Protein AF-A0A2R6BEE3-F1 (afdb_monomer)

pLDDT: mean 85.84, std 16.78, range [39.12, 98.44]

Foldseek 3Di:
DPPCVLVPDDVQWDWDWDDCVQFVFQWTKTKTFGADPVRHTDDIDIDIHGDDDKAWPVVPDDPVDTDIDDDDPVRLVVGAAFEKDKDWDWDDDPQKIKIKMKIWGQDQGKFFQKFKFKAQPPPRHGFDDKAKPDGRDIAHHGGMDIIMIMDGPVSADPSGIDIWIDHSRHPDTPD

Sequence (175 aa):
KDLDFLRKASPLNQAHRIDKEKYGVEILFLNLVLRDATGTEVSRNFYWLPRGKDILDYPKTEFYHTPMEFVDLKSMQQIEKVELSFDYTLKTKGSWTELSIHISNPTDKAAILARIRMLDSSTLEELSPVYYSENFVSLAPGEKIGVTAKIETRLIPLGGVKVALDGFNVAGRQL

InterPro domains:
  IPR013783 Immunoglobulin-like fold [G3DSA:2.60.40.10] (6-78)
  IPR013783 Immunoglobulin-like fold [G3DSA:2.60.40.10] (80-175)
  IPR036156 Beta-Galactosidase/glucuronidase domain superfamily [SSF49303] (26-57)
  IPR036156 Beta-Galactosidase/glucuronidase domain superfamily [SSF49303] (42-172)
  IPR041351 Exo-beta-D-glucosaminidase, Ig-fold domain [PF18368] (64-170)
  IPR043534 Exo-beta-D-glucosaminidase/Endo-beta-mannosidase [PTHR43536] (26-172)

Solvent-accessible surface area (backbone atoms only — not comparable to full-atom values): 10278 Å² total; per-residue (Å²): 133,92,63,64,67,72,73,71,51,58,99,54,51,54,70,51,80,44,54,48,91,81,60,82,29,70,46,36,42,41,40,41,42,39,43,52,98,85,68,49,78,76,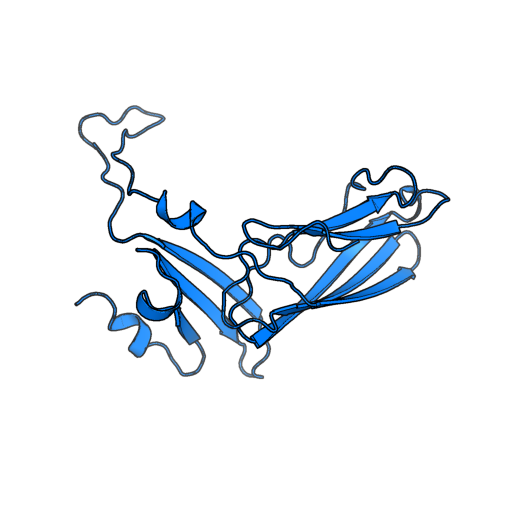46,74,52,76,46,81,43,50,82,70,64,68,46,73,41,68,95,64,52,51,102,88,48,61,51,63,51,77,53,79,60,71,50,65,78,70,50,69,68,35,66,71,47,72,54,72,49,79,47,79,57,90,68,31,33,33,39,45,36,41,43,32,24,81,42,92,55,64,37,41,42,37,31,74,42,52,17,34,54,81,78,65,45,76,57,75,77,63,50,58,80,59,70,48,48,61,33,52,52,68,32,73,50,79,39,42,34,37,30,51,44,90,73,56,50,95,78,33,78,36,67,33,41,36,36,80,29,36,55,58,70,52,115

Structure (mmCIF, N/CA/C/O backbone):
data_AF-A0A2R6BEE3-F1
#
_entry.id   AF-A0A2R6BEE3-F1
#
loop_
_atom_site.group_PDB
_atom_site.id
_atom_site.type_symbol
_atom_site.label_atom_id
_atom_site.label_alt_id
_atom_site.label_comp_id
_atom_site.label_asym_id
_atom_site.label_entity_id
_atom_site.label_seq_id
_atom_site.pdbx_PDB_ins_code
_atom_site.Cartn_x
_atom_site.Cartn_y
_atom_site.Cartn_z
_atom_site.occupancy
_atom_site.B_iso_or_equiv
_atom_site.auth_seq_id
_atom_site.auth_comp_id
_atom_site.auth_asym_id
_atom_site.auth_atom_id
_atom_site.pdbx_PDB_model_num
ATOM 1 N N . LYS A 1 1 ? 12.546 -17.549 -22.634 1.00 40.78 1 LYS A N 1
ATOM 2 C CA . LYS A 1 1 ? 13.485 -18.567 -22.106 1.00 40.78 1 LYS A CA 1
ATOM 3 C C . LYS A 1 1 ? 13.902 -18.295 -20.650 1.00 40.78 1 LYS A C 1
ATOM 5 O O . LYS A 1 1 ? 14.226 -19.259 -19.983 1.00 40.78 1 LYS A O 1
ATOM 10 N N . ASP A 1 2 ? 13.758 -17.074 -20.110 1.00 44.50 2 ASP A N 1
ATOM 11 C CA . ASP A 1 2 ? 14.263 -16.718 -18.760 1.00 44.50 2 ASP A CA 1
ATOM 12 C C . ASP A 1 2 ? 13.235 -16.721 -17.605 1.00 44.50 2 ASP A C 1
ATOM 14 O O . ASP A 1 2 ? 13.419 -16.013 -16.623 1.00 44.50 2 ASP A O 1
ATOM 18 N N . LEU A 1 3 ? 12.146 -17.496 -17.674 1.00 45.59 3 LEU A N 1
ATOM 19 C CA . LEU A 1 3 ? 11.161 -17.574 -16.570 1.00 45.59 3 LEU A CA 1
ATOM 20 C C . LEU A 1 3 ? 11.022 -18.977 -15.955 1.00 45.59 3 LEU A C 1
ATOM 22 O O . LEU A 1 3 ? 10.240 -19.163 -15.026 1.00 45.59 3 LEU A O 1
ATOM 26 N N . ASP A 1 4 ? 11.806 -19.962 -16.410 1.00 43.34 4 ASP A N 1
ATOM 27 C CA . ASP A 1 4 ? 11.750 -21.337 -15.883 1.00 43.34 4 ASP A CA 1
ATOM 28 C C . ASP A 1 4 ? 12.220 -21.454 -14.422 1.00 43.34 4 ASP A C 1
ATOM 30 O O . ASP A 1 4 ? 11.902 -22.434 -13.749 1.00 43.34 4 ASP A O 1
ATOM 34 N N . PHE A 1 5 ? 12.923 -20.450 -13.886 1.00 46.34 5 PHE A N 1
ATOM 35 C CA . PHE A 1 5 ? 13.308 -20.430 -12.471 1.00 46.34 5 PHE A CA 1
ATOM 36 C C . PHE A 1 5 ? 12.101 -20.248 -11.536 1.00 46.34 5 PHE A C 1
ATOM 38 O O . PHE A 1 5 ? 12.102 -20.806 -10.440 1.00 46.34 5 PHE A O 1
ATOM 45 N N . LEU A 1 6 ? 11.039 -19.561 -11.982 1.00 44.22 6 LEU A N 1
ATOM 46 C CA . LEU A 1 6 ? 9.805 -19.403 -11.202 1.00 44.22 6 LEU A CA 1
ATOM 47 C C . LEU A 1 6 ? 9.067 -20.739 -11.016 1.00 44.22 6 LEU A C 1
ATOM 49 O O . LEU A 1 6 ? 8.329 -20.899 -10.052 1.00 44.22 6 LEU A O 1
ATOM 53 N N . ARG A 1 7 ? 9.301 -21.725 -11.897 1.00 42.16 7 ARG A N 1
ATOM 54 C CA . ARG A 1 7 ? 8.725 -23.078 -11.793 1.00 42.16 7 ARG A CA 1
ATOM 55 C C . ARG A 1 7 ? 9.473 -24.004 -10.832 1.00 42.16 7 ARG A C 1
ATOM 57 O O . ARG A 1 7 ? 8.910 -25.016 -10.432 1.00 42.16 7 ARG A O 1
ATOM 64 N N . LYS A 1 8 ? 10.735 -23.706 -10.500 1.00 40.59 8 LYS A N 1
ATOM 65 C CA . LYS A 1 8 ? 11.593 -24.566 -9.658 1.00 40.59 8 LYS A CA 1
ATOM 66 C C . LYS A 1 8 ? 11.623 -24.156 -8.187 1.00 40.59 8 LYS A C 1
ATOM 68 O O . LYS A 1 8 ? 12.330 -24.780 -7.398 1.00 40.59 8 LYS A O 1
ATOM 73 N N . ALA A 1 9 ? 10.879 -23.124 -7.813 1.00 39.12 9 ALA A N 1
ATOM 74 C CA . ALA A 1 9 ? 10.726 -22.769 -6.420 1.00 39.12 9 ALA A CA 1
ATOM 75 C C . ALA A 1 9 ? 9.799 -23.782 -5.724 1.00 39.12 9 ALA A C 1
ATOM 77 O O . ALA A 1 9 ? 8.755 -24.146 -6.256 1.00 39.12 9 ALA A O 1
ATOM 78 N N . SER A 1 10 ? 10.236 -24.261 -4.557 1.00 40.94 10 SER A N 1
ATOM 79 C CA . SER A 1 10 ? 9.505 -25.112 -3.604 1.00 40.94 10 SER A CA 1
ATOM 80 C C . SER A 1 10 ? 8.008 -24.738 -3.491 1.00 40.94 10 SER A C 1
ATOM 82 O O . SER A 1 10 ? 7.686 -23.569 -3.711 1.00 40.94 10 SER A O 1
ATOM 84 N N . PRO A 1 11 ? 7.089 -25.637 -3.064 1.00 42.88 11 PRO A N 1
ATOM 85 C CA . PRO A 1 11 ? 5.668 -25.314 -2.806 1.00 42.88 11 PRO A CA 1
ATOM 86 C C . PRO A 1 11 ? 5.406 -24.091 -1.892 1.00 42.88 11 PRO A C 1
ATOM 88 O O . PRO A 1 11 ? 4.264 -23.665 -1.749 1.00 42.88 11 PRO A O 1
ATOM 91 N N . LEU A 1 12 ? 6.457 -23.520 -1.298 1.00 43.06 12 LEU A N 1
ATOM 92 C CA . LEU A 1 12 ? 6.485 -22.309 -0.480 1.00 43.06 12 LEU A CA 1
ATOM 93 C C . LEU A 1 12 ? 6.464 -20.972 -1.250 1.00 43.06 12 LEU A C 1
ATOM 95 O O . LEU A 1 12 ? 6.257 -19.945 -0.610 1.00 43.06 12 LEU A O 1
ATOM 99 N N . ASN A 1 13 ? 6.627 -20.957 -2.580 1.00 45.88 13 ASN A N 1
ATOM 100 C CA . ASN A 1 13 ? 6.640 -19.718 -3.369 1.00 45.88 13 ASN A CA 1
ATOM 101 C C . ASN A 1 13 ? 5.517 -19.729 -4.415 1.00 45.88 13 ASN A C 1
ATOM 103 O O . ASN A 1 13 ? 5.623 -20.388 -5.449 1.00 45.88 13 ASN A O 1
ATOM 107 N N . GLN A 1 14 ? 4.448 -18.970 -4.172 1.00 52.06 14 GLN A N 1
ATOM 108 C CA . GLN A 1 14 ? 3.429 -18.717 -5.192 1.00 52.06 14 GLN A CA 1
ATOM 109 C C . GLN A 1 14 ? 3.811 -17.451 -5.960 1.00 52.06 14 GLN A C 1
ATOM 111 O O . GLN A 1 14 ? 3.770 -16.351 -5.417 1.00 52.06 14 GLN A O 1
ATOM 116 N N . ALA A 1 15 ? 4.216 -17.624 -7.218 1.00 49.62 15 ALA A N 1
ATOM 117 C CA . ALA A 1 15 ? 4.353 -16.537 -8.177 1.00 49.62 15 ALA A CA 1
ATOM 118 C C . ALA A 1 15 ? 3.064 -16.472 -9.001 1.00 49.62 15 ALA A C 1
ATOM 120 O O . ALA A 1 15 ? 2.836 -17.312 -9.876 1.00 49.62 15 ALA A O 1
ATOM 121 N N . HIS A 1 16 ? 2.208 -15.490 -8.729 1.00 53.12 16 HIS A N 1
ATOM 122 C CA . HIS A 1 16 ? 1.047 -15.258 -9.584 1.00 53.12 16 HIS A CA 1
ATOM 123 C C . HIS A 1 16 ? 1.499 -14.467 -10.808 1.00 53.12 16 HIS A C 1
ATOM 125 O O . HIS A 1 16 ? 1.878 -13.301 -10.700 1.00 53.12 16 HIS A O 1
ATOM 131 N N . ARG A 1 17 ? 1.490 -15.126 -11.972 1.00 54.72 17 ARG A N 1
ATOM 132 C CA . ARG A 1 17 ? 1.715 -14.472 -13.259 1.00 54.72 17 ARG A CA 1
ATOM 133 C C . ARG A 1 17 ? 0.432 -13.770 -13.673 1.00 54.72 17 ARG A C 1
ATOM 135 O O . ARG A 1 17 ? -0.619 -14.394 -13.795 1.00 54.72 17 ARG A O 1
ATOM 142 N N . ILE A 1 18 ? 0.541 -12.471 -13.887 1.00 57.91 18 ILE A N 1
ATOM 143 C CA . ILE A 1 18 ? -0.577 -11.623 -14.253 1.00 57.91 18 ILE A CA 1
ATOM 144 C C . ILE A 1 18 ? -0.412 -11.221 -15.728 1.00 57.91 18 ILE A C 1
ATOM 146 O O . ILE A 1 18 ? 0.417 -10.380 -16.058 1.00 57.91 18 ILE A O 1
ATOM 150 N N . ASP A 1 19 ? -1.133 -11.907 -16.623 1.00 53.31 19 ASP A N 1
ATOM 151 C CA . ASP A 1 19 ? -0.872 -11.923 -18.072 1.00 53.31 19 ASP A CA 1
ATOM 152 C C . ASP A 1 19 ? -1.409 -10.725 -18.870 1.00 53.31 19 ASP A C 1
ATOM 154 O O . ASP A 1 19 ? -2.497 -10.217 -18.608 1.00 53.31 19 ASP A O 1
ATOM 158 N N . LYS A 1 20 ? -0.678 -10.354 -19.936 1.00 52.19 20 LYS A N 1
ATOM 159 C CA . LYS A 1 20 ? -0.998 -9.269 -20.890 1.00 52.19 20 LYS A CA 1
ATOM 160 C C . LYS A 1 20 ? -2.449 -9.302 -21.394 1.00 52.19 20 LYS A C 1
ATOM 162 O O . LYS A 1 20 ? -3.072 -8.253 -21.526 1.00 52.19 20 LYS A O 1
ATOM 167 N N . GLU A 1 21 ? -2.993 -10.494 -21.641 1.00 57.03 21 GLU A N 1
ATOM 168 C CA . GLU A 1 21 ? -4.368 -10.684 -22.128 1.00 57.03 21 GLU A CA 1
ATOM 169 C C . GLU A 1 21 ? -5.434 -10.208 -21.126 1.00 57.03 21 GLU A C 1
ATOM 171 O O . GLU A 1 21 ? -6.516 -9.803 -21.534 1.00 57.03 21 GLU A O 1
ATOM 176 N N . LYS A 1 22 ? -5.124 -10.198 -19.822 1.00 59.66 22 LYS A N 1
ATOM 177 C CA . LYS A 1 22 ? -6.064 -9.843 -18.749 1.00 59.66 22 LYS A CA 1
ATOM 178 C C . LYS A 1 22 ? -6.008 -8.357 -18.344 1.00 59.66 22 LYS A C 1
ATOM 180 O O . LYS A 1 22 ? -6.987 -7.831 -17.808 1.00 59.66 22 LYS A O 1
ATOM 185 N N . TYR A 1 23 ? -4.893 -7.670 -18.617 1.00 58.38 23 TYR A N 1
ATOM 186 C CA . TYR A 1 23 ? -4.628 -6.305 -18.119 1.00 58.38 23 TYR A CA 1
ATOM 187 C C . TYR A 1 23 ? -4.494 -5.242 -19.210 1.00 58.38 23 TYR A C 1
ATOM 189 O O . TYR A 1 23 ? -4.405 -4.066 -18.879 1.00 58.38 23 TYR A O 1
ATOM 197 N N . GLY A 1 24 ? -4.474 -5.619 -20.493 1.00 56.66 24 GLY A N 1
ATOM 198 C CA . GLY A 1 24 ? -4.484 -4.662 -21.610 1.00 56.66 24 GLY A CA 1
ATOM 199 C C . GLY A 1 24 ? -3.214 -3.812 -21.764 1.00 56.66 24 GLY A C 1
ATOM 200 O O . GLY A 1 24 ? -3.164 -2.961 -22.646 1.00 56.66 24 GLY A O 1
ATOM 201 N N . VAL A 1 25 ? -2.178 -4.054 -20.951 1.00 59.91 25 VAL A N 1
ATOM 202 C CA . VAL A 1 25 ? -0.926 -3.277 -20.891 1.00 59.91 25 VAL A CA 1
ATOM 203 C C . VAL A 1 25 ? 0.298 -4.170 -21.129 1.00 59.91 25 VAL A C 1
ATOM 205 O O . VAL A 1 25 ? 0.277 -5.365 -20.833 1.00 59.91 25 VAL A O 1
ATOM 208 N N . GLU A 1 26 ? 1.395 -3.615 -21.658 1.00 71.50 26 GLU A N 1
ATOM 209 C CA . GLU A 1 26 ? 2.672 -4.336 -21.856 1.00 71.50 26 GLU A CA 1
ATOM 210 C C . GLU A 1 26 ? 3.510 -4.435 -20.567 1.00 71.50 26 GLU A C 1
ATOM 212 O O . GLU A 1 26 ? 4.730 -4.257 -20.576 1.00 71.50 26 GLU A O 1
ATOM 217 N N . ILE A 1 27 ? 2.848 -4.708 -19.443 1.00 77.56 27 ILE A N 1
ATOM 218 C CA . ILE A 1 27 ? 3.460 -4.816 -18.119 1.00 77.56 27 ILE A CA 1
ATOM 219 C C . ILE A 1 27 ? 2.965 -6.099 -17.465 1.00 77.56 27 ILE A C 1
ATOM 221 O O . ILE A 1 27 ? 1.771 -6.393 -17.457 1.00 77.56 27 ILE A O 1
ATOM 225 N N . LEU A 1 28 ? 3.907 -6.872 -16.937 1.00 79.06 28 LEU A N 1
ATOM 226 C CA . LEU A 1 28 ? 3.650 -8.060 -16.1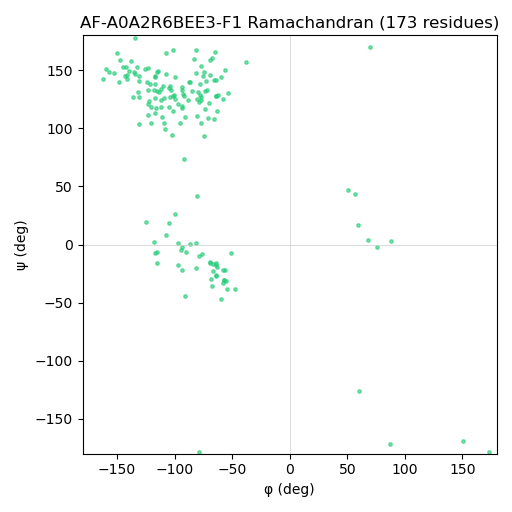44 1.00 79.06 28 LEU A CA 1
ATOM 227 C C . LEU A 1 28 ? 3.608 -7.664 -14.671 1.00 79.06 28 LEU A C 1
ATOM 229 O O . LEU A 1 28 ? 4.564 -7.079 -14.171 1.00 79.06 28 LEU A O 1
ATOM 233 N N . PHE A 1 29 ? 2.562 -8.059 -13.952 1.00 83.56 29 PHE A N 1
ATOM 234 C CA . PHE A 1 29 ? 2.605 -8.009 -12.494 1.00 83.56 29 PHE A CA 1
ATOM 235 C C . PHE A 1 29 ? 3.063 -9.350 -11.923 1.00 83.56 29 PHE A C 1
ATOM 237 O O . PHE A 1 29 ? 2.625 -10.416 -12.365 1.00 83.56 29 PHE A O 1
ATOM 244 N N . LEU A 1 30 ? 3.964 -9.285 -10.949 1.00 84.06 30 LEU A N 1
ATOM 245 C CA . LEU A 1 30 ? 4.494 -10.439 -10.240 1.00 84.06 30 LEU A CA 1
ATOM 246 C C . LEU A 1 30 ? 4.238 -10.247 -8.750 1.00 84.06 30 LEU A C 1
ATOM 248 O O . LEU A 1 30 ? 4.850 -9.385 -8.122 1.00 84.06 30 LEU A O 1
ATOM 252 N N . ASN A 1 31 ? 3.352 -11.073 -8.199 1.00 85.75 31 ASN A N 1
ATOM 253 C CA . ASN A 1 31 ? 3.142 -11.167 -6.760 1.00 85.75 31 ASN A CA 1
ATOM 254 C C . ASN A 1 31 ? 3.948 -12.351 -6.216 1.00 85.75 31 ASN A C 1
ATOM 256 O O . ASN A 1 31 ? 3.739 -13.480 -6.668 1.00 85.75 31 ASN A O 1
ATOM 260 N N . LEU A 1 32 ? 4.867 -12.083 -5.288 1.00 86.75 32 LEU A N 1
ATOM 261 C CA . LEU A 1 32 ? 5.669 -13.080 -4.587 1.00 86.75 32 LEU A CA 1
ATOM 262 C C . LEU A 1 32 ? 5.246 -13.118 -3.123 1.00 86.75 32 LEU A C 1
ATOM 264 O O . LEU A 1 32 ? 5.421 -12.136 -2.406 1.00 86.75 32 LEU A O 1
ATOM 268 N N . VAL A 1 33 ? 4.749 -14.269 -2.680 1.00 85.88 33 VAL A N 1
ATOM 269 C CA . VAL A 1 33 ? 4.347 -14.493 -1.288 1.00 85.88 33 VAL A CA 1
ATOM 270 C C . VAL A 1 33 ? 5.220 -15.579 -0.676 1.00 85.88 33 VAL A C 1
ATOM 272 O O . VAL A 1 33 ? 5.306 -16.683 -1.219 1.00 85.88 33 VAL A O 1
ATOM 275 N N . LEU A 1 34 ? 5.841 -15.263 0.461 1.00 87.06 34 LEU A N 1
ATOM 276 C CA . LEU A 1 34 ? 6.607 -16.195 1.279 1.00 87.06 34 LEU A CA 1
ATOM 277 C C . LEU A 1 34 ? 5.767 -16.631 2.477 1.00 87.06 34 LEU A C 1
ATOM 279 O O . LEU A 1 34 ? 5.272 -15.801 3.247 1.00 87.06 34 LEU A O 1
ATOM 283 N N . ARG A 1 35 ? 5.655 -17.946 2.657 1.00 88.00 35 ARG A N 1
ATOM 284 C CA . ARG A 1 35 ? 4.981 -18.554 3.805 1.00 88.00 35 ARG A CA 1
ATOM 285 C C . ARG A 1 35 ? 5.975 -19.323 4.666 1.00 88.00 35 ARG A C 1
ATOM 287 O O . ARG A 1 35 ? 6.965 -19.838 4.153 1.00 88.00 35 ARG A O 1
ATOM 294 N N . ASP A 1 36 ? 5.728 -19.383 5.968 1.00 87.44 36 ASP A N 1
ATOM 295 C CA . ASP A 1 36 ? 6.480 -20.255 6.869 1.00 87.44 36 ASP A CA 1
ATOM 296 C C . ASP A 1 36 ? 5.989 -21.716 6.790 1.00 87.44 36 ASP A C 1
ATOM 298 O O . ASP A 1 36 ? 5.083 -22.058 6.026 1.00 87.44 36 ASP A O 1
ATOM 302 N N . ALA A 1 37 ? 6.580 -22.599 7.601 1.00 90.81 37 ALA A N 1
ATOM 303 C CA . ALA A 1 37 ? 6.223 -24.019 7.639 1.00 90.81 37 ALA A CA 1
ATOM 304 C C . ALA A 1 37 ? 4.778 -24.296 8.106 1.00 90.81 37 ALA A C 1
ATOM 306 O O . ALA A 1 37 ? 4.268 -25.391 7.880 1.00 90.81 37 ALA A O 1
ATOM 307 N N . THR A 1 38 ? 4.120 -23.326 8.749 1.00 91.81 38 THR A N 1
ATOM 308 C CA . THR A 1 38 ? 2.717 -23.421 9.183 1.00 91.81 38 THR A CA 1
ATOM 309 C C . THR A 1 38 ? 1.736 -22.928 8.115 1.00 91.81 38 THR A C 1
ATOM 311 O O . THR A 1 38 ? 0.527 -23.077 8.275 1.00 91.81 38 THR A O 1
ATOM 314 N N . GLY A 1 39 ? 2.240 -22.360 7.011 1.00 85.19 39 GLY A N 1
ATOM 315 C CA . GLY A 1 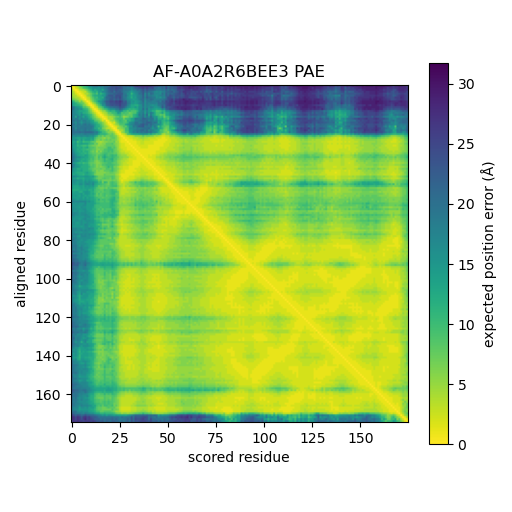39 ? 1.439 -21.740 5.953 1.00 85.19 39 GLY A CA 1
ATOM 316 C C . GLY A 1 39 ? 1.123 -20.260 6.197 1.00 85.19 39 GLY A C 1
ATOM 317 O O . GLY A 1 39 ? 0.443 -19.635 5.373 1.00 85.19 39 GLY A O 1
ATOM 318 N N . THR A 1 40 ? 1.638 -19.684 7.286 1.00 87.50 40 THR A N 1
ATOM 319 C CA . THR A 1 40 ? 1.461 -18.269 7.625 1.00 87.50 40 THR A CA 1
ATOM 320 C C . THR A 1 40 ? 2.281 -17.409 6.674 1.00 87.50 40 THR A C 1
ATOM 322 O O . THR A 1 40 ? 3.446 -17.700 6.415 1.00 87.50 40 THR A O 1
ATOM 325 N N . GLU A 1 41 ? 1.675 -16.357 6.128 1.00 87.69 41 GLU A N 1
ATOM 326 C CA . GLU A 1 41 ? 2.375 -15.380 5.295 1.00 87.69 41 GLU A CA 1
ATOM 327 C C . GLU A 1 41 ? 3.323 -14.542 6.156 1.00 87.69 41 GLU A C 1
ATOM 329 O O . GLU A 1 41 ? 2.894 -13.916 7.121 1.00 87.69 41 GLU A O 1
ATOM 334 N N . VAL A 1 42 ? 4.611 -14.557 5.815 1.00 89.62 42 VAL A N 1
ATOM 335 C CA . VAL A 1 42 ? 5.664 -13.848 6.566 1.00 89.62 42 VAL A CA 1
ATOM 336 C C . VAL A 1 42 ? 6.320 -12.738 5.755 1.00 89.62 42 VAL A C 1
ATOM 338 O O . VAL A 1 42 ? 7.004 -11.884 6.313 1.00 89.62 42 VAL A O 1
ATOM 341 N N . SER A 1 43 ? 6.137 -12.744 4.434 1.00 87.75 43 SER A N 1
ATOM 342 C CA . SER A 1 43 ? 6.581 -11.666 3.560 1.00 87.75 43 SER A CA 1
ATOM 343 C C . SER A 1 43 ? 5.814 -11.693 2.246 1.00 87.75 43 SER A C 1
ATOM 345 O O . SER A 1 43 ? 5.424 -12.758 1.757 1.00 87.75 43 SER A O 1
ATOM 347 N N . ARG A 1 44 ? 5.661 -10.513 1.654 1.00 87.94 44 ARG A N 1
ATOM 348 C CA . ARG A 1 44 ? 5.125 -10.328 0.315 1.00 87.94 44 ARG A CA 1
ATOM 349 C C . ARG A 1 44 ? 5.892 -9.253 -0.423 1.00 87.94 44 ARG A C 1
ATOM 351 O O . ARG A 1 44 ? 6.380 -8.304 0.188 1.00 87.94 44 ARG A O 1
ATOM 358 N N . ASN A 1 45 ? 5.975 -9.385 -1.738 1.00 89.62 45 ASN A N 1
ATOM 359 C CA . ASN A 1 45 ? 6.464 -8.312 -2.584 1.00 89.62 45 ASN A CA 1
ATOM 360 C C . ASN A 1 45 ? 5.780 -8.338 -3.949 1.00 89.62 45 ASN A C 1
ATOM 362 O O . ASN A 1 45 ? 5.559 -9.402 -4.531 1.00 89.62 45 ASN A O 1
ATOM 366 N N . PHE A 1 46 ? 5.459 -7.152 -4.452 1.00 88.94 46 PHE A N 1
ATOM 367 C CA . PHE A 1 46 ? 4.702 -6.967 -5.675 1.00 88.94 46 PHE A CA 1
ATOM 368 C C . PHE A 1 46 ? 5.506 -6.125 -6.660 1.00 88.94 46 PHE A C 1
ATOM 370 O O . PHE A 1 46 ? 5.889 -4.996 -6.361 1.00 88.94 46 PHE A O 1
ATOM 377 N N . TYR A 1 47 ? 5.731 -6.666 -7.853 1.00 88.88 47 TYR A N 1
ATOM 378 C CA . TYR A 1 47 ? 6.518 -6.024 -8.901 1.00 88.88 47 TYR A CA 1
ATOM 379 C C . TYR A 1 47 ? 5.662 -5.743 -10.133 1.00 88.88 47 TYR A C 1
ATOM 381 O O . TYR A 1 47 ? 4.827 -6.561 -10.518 1.00 88.88 47 TYR A O 1
ATOM 389 N N . TRP A 1 48 ? 5.928 -4.616 -10.790 1.00 86.94 48 TRP A N 1
ATOM 390 C CA . TRP A 1 48 ? 5.436 -4.278 -12.125 1.00 86.94 48 TRP A CA 1
ATOM 391 C C . TRP A 1 48 ? 6.617 -4.281 -13.094 1.00 86.94 48 TRP A C 1
ATOM 393 O O . TRP A 1 48 ? 7.520 -3.452 -13.028 1.00 86.94 48 TRP A O 1
ATOM 403 N N . LEU A 1 49 ? 6.641 -5.279 -13.966 1.00 86.00 49 LEU A N 1
ATOM 404 C CA . LEU A 1 49 ? 7.760 -5.586 -14.840 1.00 86.00 49 LEU A CA 1
ATOM 405 C C . LEU A 1 49 ? 7.375 -5.225 -16.278 1.00 86.00 49 LEU A C 1
ATOM 407 O O . LEU A 1 49 ? 6.590 -5.950 -16.898 1.00 86.00 49 LEU A O 1
ATOM 411 N N . PRO A 1 50 ? 7.882 -4.110 -16.822 1.00 82.75 50 PRO A N 1
ATOM 412 C CA . PRO A 1 50 ? 7.628 -3.749 -18.206 1.00 82.75 50 PRO A CA 1
ATOM 413 C C . PRO A 1 50 ? 8.302 -4.721 -19.167 1.00 82.75 50 PRO A C 1
ATOM 415 O O . PRO A 1 50 ? 9.263 -5.423 -18.836 1.00 82.75 50 PRO A O 1
ATOM 418 N N . ARG A 1 51 ? 7.820 -4.735 -20.409 1.00 76.75 51 ARG A N 1
ATOM 419 C CA . ARG A 1 51 ? 8.491 -5.448 -21.490 1.00 76.75 51 ARG A CA 1
ATOM 420 C C . ARG A 1 51 ? 9.745 -4.683 -21.927 1.00 76.75 51 ARG A C 1
ATOM 422 O O . ARG A 1 51 ? 9.690 -3.827 -22.798 1.00 76.75 51 ARG A O 1
ATOM 429 N N . GLY A 1 52 ? 10.888 -5.027 -21.348 1.00 79.88 52 GLY A N 1
ATOM 430 C CA . GLY A 1 52 ? 12.174 -4.420 -21.686 1.00 79.88 52 GLY A CA 1
ATOM 431 C C . GLY A 1 52 ? 13.124 -4.426 -20.498 1.00 79.88 52 GLY A C 1
ATOM 432 O O . GLY A 1 52 ? 12.869 -5.096 -19.498 1.00 79.88 52 GLY A O 1
ATOM 433 N N . LYS A 1 53 ? 14.237 -3.709 -20.625 1.00 86.25 53 LYS A N 1
ATOM 434 C CA . LYS A 1 53 ? 15.210 -3.490 -19.553 1.00 86.25 53 LYS A CA 1
ATOM 435 C C . LYS A 1 53 ? 15.708 -2.057 -19.651 1.00 86.25 53 LYS A C 1
ATOM 437 O O . LYS A 1 53 ? 15.862 -1.566 -20.767 1.00 86.25 53 LYS A O 1
ATOM 442 N N . ASP A 1 54 ? 15.992 -1.442 -18.511 1.00 90.75 54 ASP A N 1
ATOM 443 C CA . ASP A 1 54 ? 16.812 -0.234 -18.486 1.00 90.75 54 ASP A CA 1
ATOM 444 C C . ASP A 1 54 ? 18.226 -0.579 -18.975 1.00 90.75 54 ASP A C 1
ATOM 446 O O . ASP A 1 54 ? 18.752 -1.660 -18.675 1.00 90.75 54 ASP A O 1
ATOM 450 N N . ILE A 1 55 ? 18.836 0.317 -19.748 1.00 94.62 55 ILE A N 1
ATOM 451 C CA . ILE A 1 55 ? 20.164 0.110 -20.337 1.00 94.62 55 ILE A CA 1
ATOM 452 C C . ILE A 1 55 ? 21.115 1.161 -19.778 1.00 94.62 55 ILE A C 1
ATOM 454 O O . ILE A 1 55 ? 20.974 2.347 -20.060 1.00 94.62 55 ILE A O 1
ATOM 458 N N . LEU A 1 56 ? 22.091 0.717 -18.985 1.00 97.00 56 LEU A N 1
ATOM 459 C CA . LEU A 1 56 ? 23.113 1.577 -18.388 1.00 97.00 56 LEU A CA 1
ATOM 460 C C . LEU A 1 56 ? 24.221 1.904 -19.400 1.00 97.00 56 LEU A C 1
ATOM 462 O O . LEU A 1 56 ? 24.796 1.002 -20.014 1.00 97.00 56 LEU A O 1
ATOM 466 N N . ASP A 1 57 ? 24.574 3.183 -19.511 1.00 97.06 57 ASP A N 1
ATOM 467 C CA . ASP A 1 57 ? 25.702 3.681 -20.305 1.00 97.06 57 ASP A CA 1
ATOM 468 C C . ASP A 1 57 ? 26.962 3.769 -19.430 1.00 97.06 57 ASP A C 1
ATOM 470 O O . ASP A 1 57 ? 27.399 4.842 -19.007 1.00 97.06 57 ASP A O 1
ATOM 474 N N . TYR A 1 58 ? 27.529 2.598 -19.118 1.00 97.38 58 TYR A N 1
ATOM 475 C CA . TYR A 1 58 ? 28.721 2.472 -18.270 1.00 97.38 58 TYR A CA 1
ATOM 476 C C . TYR A 1 58 ? 29.930 3.306 -18.733 1.00 97.38 58 TYR A C 1
ATOM 478 O O . TYR A 1 58 ? 30.621 3.859 -17.878 1.00 97.38 58 TYR A O 1
ATOM 486 N N . PRO A 1 59 ? 30.220 3.453 -20.043 1.00 97.94 59 PRO A N 1
ATOM 487 C CA . PRO A 1 59 ? 31.279 4.356 -20.495 1.00 97.94 59 PRO A CA 1
ATOM 488 C C . PRO A 1 59 ? 31.125 5.816 -20.036 1.00 97.94 59 PRO A C 1
ATOM 490 O O . PRO A 1 59 ? 32.120 6.536 -20.008 1.00 97.94 59 PRO A O 1
ATOM 493 N N . LYS A 1 60 ? 29.913 6.259 -19.674 1.00 97.50 60 LYS A N 1
ATOM 494 C CA . LYS A 1 60 ? 29.618 7.616 -19.183 1.00 97.50 60 LYS A CA 1
ATOM 495 C C . LYS A 1 60 ? 29.383 7.684 -17.669 1.00 97.50 60 LYS A C 1
ATOM 497 O O . LYS A 1 60 ? 28.775 8.639 -17.189 1.00 97.50 60 LYS A O 1
ATOM 502 N N . THR A 1 61 ? 29.819 6.682 -16.909 1.00 98.25 61 THR A N 1
ATOM 503 C CA . THR A 1 61 ? 29.698 6.688 -15.447 1.00 98.25 61 THR A CA 1
ATOM 504 C C . THR A 1 61 ? 30.523 7.817 -14.819 1.00 98.25 61 THR A C 1
ATOM 506 O O . THR A 1 61 ? 31.730 7.924 -15.028 1.00 98.25 61 THR A O 1
ATOM 509 N N . GLU A 1 62 ? 29.871 8.613 -13.976 1.00 97.75 62 GLU A N 1
ATOM 510 C CA . GLU A 1 62 ? 30.491 9.537 -13.026 1.00 97.75 62 GLU A CA 1
ATOM 511 C C . GLU A 1 62 ? 30.486 8.933 -11.612 1.00 97.75 62 GLU A C 1
ATOM 513 O O . GLU A 1 62 ? 29.791 7.954 -11.337 1.00 97.75 62 GLU A O 1
ATOM 518 N N . PHE A 1 63 ? 31.235 9.528 -10.674 1.00 97.12 63 PHE A N 1
ATOM 519 C CA . PHE A 1 63 ? 31.400 8.976 -9.317 1.00 97.12 63 PHE A CA 1
ATOM 520 C C . PHE A 1 63 ? 30.081 8.791 -8.541 1.00 97.12 63 PHE A C 1
ATOM 522 O O . PHE A 1 63 ? 30.034 8.013 -7.592 1.00 97.12 63 PHE A O 1
ATOM 529 N N . TYR A 1 64 ? 29.024 9.511 -8.926 1.00 96.19 64 TYR A N 1
ATOM 530 C CA . TYR A 1 64 ? 27.716 9.508 -8.267 1.00 96.19 64 TYR A CA 1
ATOM 531 C C . TYR A 1 64 ? 26.583 8.954 -9.140 1.00 96.19 64 TYR A C 1
ATOM 533 O O . TYR A 1 64 ? 25.461 8.835 -8.651 1.00 96.19 64 TYR A O 1
ATOM 541 N N . HIS A 1 65 ? 26.821 8.655 -10.423 1.00 97.19 65 HIS A N 1
ATOM 542 C CA . HIS A 1 65 ? 25.735 8.352 -11.356 1.00 97.19 65 HIS A CA 1
ATOM 543 C C . HIS A 1 65 ? 26.215 7.635 -12.623 1.00 97.19 65 HIS A C 1
ATOM 545 O O . HIS A 1 65 ? 27.250 7.967 -13.188 1.00 97.19 65 HIS A O 1
ATOM 551 N N . THR A 1 66 ? 25.418 6.684 -13.113 1.00 97.88 66 THR A N 1
ATOM 552 C CA . THR A 1 66 ? 25.568 6.103 -14.455 1.00 97.88 66 THR A CA 1
ATOM 553 C C . THR A 1 66 ? 24.322 6.444 -15.265 1.00 97.88 66 THR A C 1
ATOM 555 O O . THR A 1 66 ? 23.238 6.010 -14.869 1.00 97.88 66 THR A O 1
ATOM 558 N N . PRO A 1 67 ? 24.441 7.207 -16.367 1.00 97.38 67 PRO A N 1
ATOM 559 C CA . PRO A 1 67 ? 23.309 7.491 -17.245 1.00 97.38 67 PRO A CA 1
ATOM 560 C C . PRO A 1 67 ? 22.654 6.210 -17.766 1.00 97.38 67 PRO A C 1
ATOM 562 O O . PRO A 1 67 ? 23.327 5.194 -17.945 1.00 97.38 67 PRO A O 1
ATOM 565 N N . MET A 1 68 ? 21.347 6.256 -18.028 1.00 95.62 68 MET A N 1
ATOM 566 C CA . MET A 1 68 ? 20.614 5.111 -18.567 1.00 95.62 68 MET A CA 1
ATOM 567 C C . MET A 1 68 ? 19.505 5.507 -19.536 1.00 95.62 68 MET A C 1
ATOM 569 O O . MET A 1 68 ? 18.921 6.586 -19.429 1.00 95.62 68 MET A O 1
ATOM 573 N N . GLU A 1 69 ? 19.198 4.594 -20.451 1.00 93.62 69 GLU A N 1
ATOM 574 C CA . GLU A 1 69 ? 17.963 4.600 -21.227 1.00 93.62 69 GLU A CA 1
ATOM 575 C C . GLU A 1 69 ? 16.888 3.839 -20.450 1.00 93.62 69 GLU A C 1
ATOM 577 O O . GLU A 1 69 ? 17.090 2.683 -20.069 1.00 93.62 69 GLU A O 1
ATOM 582 N N . PHE A 1 70 ? 15.756 4.496 -20.204 1.00 90.00 70 PHE A N 1
ATOM 583 C CA . PHE A 1 70 ? 14.671 3.939 -19.404 1.00 90.00 70 PHE A CA 1
ATOM 584 C C . PHE A 1 70 ? 13.719 3.098 -20.249 1.00 90.00 70 PHE A C 1
ATOM 586 O O . PHE A 1 70 ? 13.333 3.483 -21.356 1.00 90.00 70 PHE A O 1
ATOM 593 N N . VAL A 1 71 ? 13.272 1.982 -19.684 1.00 89.25 71 VAL A N 1
ATOM 594 C CA . VAL A 1 71 ? 12.166 1.202 -20.237 1.00 89.25 71 VAL A CA 1
ATOM 595 C C . VAL A 1 71 ? 10.851 1.997 -20.183 1.00 89.25 71 VAL A C 1
ATOM 597 O O . VAL A 1 71 ? 10.569 2.716 -19.222 1.00 89.25 71 VAL A O 1
ATOM 600 N N . ASP A 1 72 ? 10.014 1.869 -21.219 1.00 82.94 72 ASP A N 1
ATOM 601 C CA . ASP A 1 72 ? 8.735 2.582 -21.283 1.00 82.94 72 ASP A CA 1
ATOM 602 C C . ASP A 1 72 ? 7.702 1.978 -20.310 1.00 82.94 72 ASP A C 1
ATOM 604 O O . ASP A 1 72 ? 7.275 0.829 -20.447 1.00 82.94 72 ASP A O 1
ATOM 608 N N . LEU A 1 73 ? 7.277 2.783 -19.333 1.00 86.56 73 LEU A N 1
ATOM 609 C CA . LEU A 1 73 ? 6.251 2.454 -18.339 1.00 86.56 73 LEU A CA 1
ATOM 610 C C . LEU A 1 73 ? 4.920 3.191 -18.563 1.00 86.56 73 LEU A C 1
ATOM 612 O O . LEU A 1 73 ? 4.026 3.104 -17.722 1.00 86.56 73 LEU A O 1
ATOM 616 N N . LYS A 1 74 ? 4.736 3.904 -19.684 1.00 86.00 74 LYS A N 1
ATOM 617 C CA . LYS A 1 74 ? 3.518 4.695 -19.959 1.00 86.00 74 LYS A CA 1
ATOM 618 C C . LYS A 1 74 ? 2.242 3.865 -19.912 1.00 86.00 74 LYS A C 1
ATOM 620 O O . LYS A 1 74 ? 1.199 4.383 -19.524 1.00 86.00 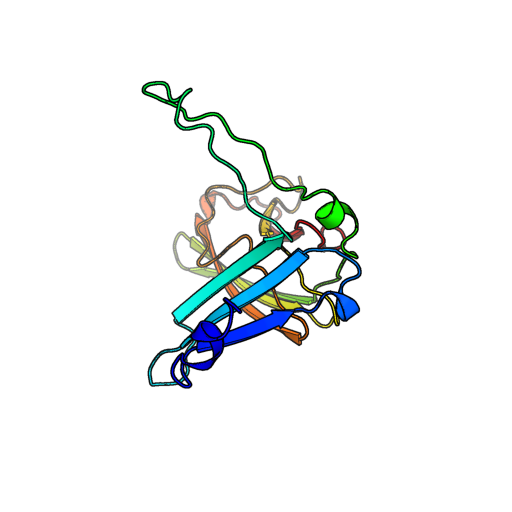74 LYS A O 1
ATOM 625 N N . SER A 1 75 ? 2.317 2.579 -20.253 1.00 82.56 75 SER A N 1
ATOM 626 C CA . SER A 1 75 ? 1.156 1.688 -20.190 1.00 82.56 75 SER A CA 1
ATOM 627 C C . SER A 1 75 ? 0.608 1.504 -18.765 1.00 82.56 75 SER A C 1
ATOM 629 O O . SER A 1 75 ? -0.579 1.233 -18.629 1.00 82.56 75 SER A O 1
ATOM 631 N N . MET A 1 76 ? 1.376 1.793 -17.699 1.00 85.25 76 MET A N 1
ATOM 632 C CA . MET A 1 76 ? 0.836 1.858 -16.328 1.00 85.25 76 MET A CA 1
ATOM 633 C C . MET A 1 76 ? -0.335 2.847 -16.207 1.00 85.25 76 MET A C 1
ATOM 635 O O . MET A 1 76 ? -1.246 2.631 -15.416 1.00 85.25 76 MET A O 1
ATOM 639 N N . GLN A 1 77 ? -0.349 3.928 -16.993 1.00 86.38 77 GLN A N 1
ATOM 640 C CA . GLN A 1 77 ? -1.413 4.941 -16.942 1.00 86.38 77 GLN A CA 1
ATOM 641 C C . GLN A 1 77 ? -2.763 4.428 -17.464 1.00 86.38 77 GLN A C 1
ATOM 643 O O . GLN A 1 77 ? -3.789 5.061 -17.233 1.00 86.38 77 GLN A O 1
ATOM 648 N N . GLN A 1 78 ? -2.762 3.304 -18.181 1.00 84.88 78 GLN A N 1
ATOM 649 C CA . GLN A 1 78 ? -3.954 2.702 -18.778 1.00 84.88 78 GLN A CA 1
ATOM 650 C C . GLN A 1 78 ? -4.585 1.639 -17.872 1.00 84.88 78 GLN A C 1
ATOM 652 O O . GLN A 1 78 ? -5.615 1.071 -18.228 1.00 84.88 78 GLN A O 1
ATOM 657 N N . ILE A 1 79 ? -3.976 1.355 -16.715 1.00 85.25 79 ILE A N 1
ATOM 658 C CA . ILE A 1 79 ? -4.506 0.377 -15.769 1.00 85.25 79 ILE A CA 1
ATOM 659 C C . ILE A 1 79 ? -5.856 0.871 -15.249 1.00 85.25 79 ILE A C 1
ATOM 661 O O . ILE A 1 79 ? -5.988 1.992 -14.755 1.00 85.25 79 ILE A O 1
ATOM 665 N N . GLU A 1 80 ? -6.857 0.002 -15.352 1.00 88.44 80 GLU A N 1
ATOM 666 C CA . GLU A 1 80 ? -8.211 0.267 -14.881 1.00 88.44 80 GLU A CA 1
ATOM 667 C C . GLU A 1 80 ? -8.233 0.549 -13.372 1.00 88.44 80 GLU A C 1
ATOM 669 O O . GLU A 1 80 ? -7.480 -0.044 -12.587 1.00 88.44 80 GLU A O 1
ATOM 674 N N . LYS A 1 81 ? -9.121 1.459 -12.958 1.00 92.56 81 LYS A N 1
ATOM 675 C CA . LYS A 1 81 ? -9.350 1.721 -11.538 1.00 92.56 81 LYS A CA 1
ATOM 676 C C . LYS A 1 81 ? -10.037 0.529 -10.878 1.00 92.56 81 LYS A C 1
ATOM 678 O O . LYS A 1 81 ? -10.896 -0.102 -11.483 1.00 92.56 81 LYS A O 1
ATOM 683 N N . VAL A 1 82 ? -9.699 0.279 -9.619 1.00 93.56 82 VAL A N 1
ATOM 684 C CA . VAL A 1 82 ? -10.283 -0.786 -8.802 1.00 93.56 82 VAL A CA 1
ATOM 685 C C . VAL A 1 82 ? -10.921 -0.222 -7.545 1.00 93.56 82 VAL A C 1
ATOM 687 O O . VAL A 1 82 ? -10.356 0.642 -6.874 1.00 93.56 82 VAL A O 1
ATOM 690 N N . GLU A 1 83 ? -12.095 -0.737 -7.206 1.00 94.75 83 GLU A N 1
ATOM 691 C CA . GLU A 1 83 ? -12.737 -0.485 -5.921 1.00 94.75 83 GLU A CA 1
ATOM 692 C C . GLU A 1 83 ? -12.356 -1.602 -4.953 1.00 94.75 83 GLU A C 1
ATOM 694 O O .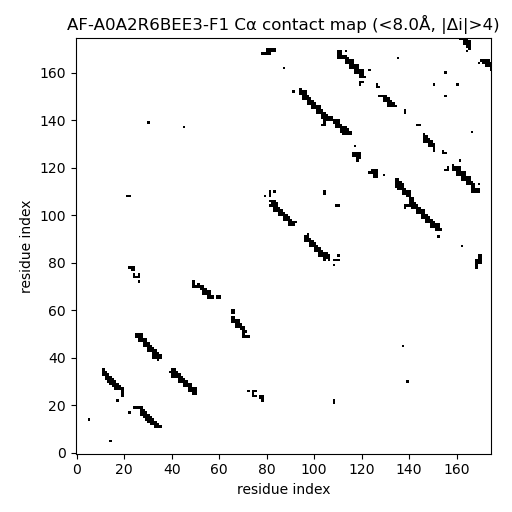 GLU A 1 83 ? -12.650 -2.777 -5.175 1.00 94.75 83 GLU A O 1
ATOM 699 N N . LEU A 1 84 ? -11.663 -1.227 -3.881 1.00 95.75 84 LEU A N 1
ATOM 700 C CA . LEU A 1 84 ? -11.366 -2.136 -2.782 1.00 95.75 84 LEU A CA 1
ATOM 701 C C . LEU A 1 84 ? -12.559 -2.194 -1.824 1.00 95.75 84 LEU A C 1
ATOM 703 O O . LEU A 1 84 ? -13.401 -1.305 -1.808 1.00 95.75 84 LEU A O 1
ATOM 707 N N . SER A 1 85 ? -12.643 -3.241 -1.017 1.00 94.94 85 SER A N 1
ATOM 708 C CA . SER A 1 85 ? -13.567 -3.292 0.118 1.00 94.94 85 SER A CA 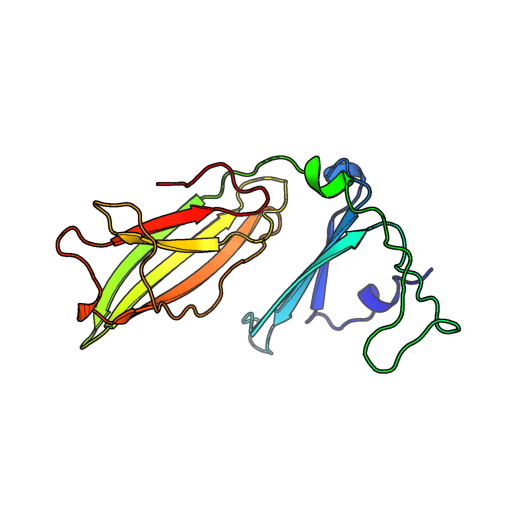1
ATOM 709 C C . SER A 1 85 ? -12.750 -3.423 1.387 1.00 94.94 85 SER A C 1
ATOM 711 O O . SER A 1 85 ? -11.853 -4.268 1.440 1.00 94.94 85 SER A O 1
ATOM 713 N N . PHE A 1 86 ? -13.062 -2.628 2.409 1.00 95.75 86 PHE A N 1
ATOM 714 C CA . PHE A 1 86 ? -12.377 -2.709 3.691 1.00 95.75 86 PHE A CA 1
ATOM 715 C C . PHE A 1 86 ? -13.308 -2.500 4.880 1.00 95.75 86 PHE A C 1
ATOM 717 O O . PHE A 1 86 ? -14.310 -1.792 4.803 1.00 95.75 86 PHE A O 1
ATOM 724 N N . ASP A 1 87 ? -12.921 -3.100 5.996 1.00 96.19 87 ASP A N 1
ATOM 725 C CA . ASP A 1 87 ? -13.474 -2.863 7.321 1.00 96.19 87 ASP A CA 1
ATOM 726 C C . ASP A 1 87 ? -12.339 -2.510 8.277 1.00 96.19 87 ASP A C 1
ATOM 728 O O . ASP A 1 87 ? -11.192 -2.922 8.085 1.00 96.19 87 ASP A O 1
ATOM 732 N N . TYR A 1 88 ? -12.638 -1.715 9.301 1.00 97.25 88 TYR A N 1
ATOM 733 C CA . TYR A 1 88 ? -11.635 -1.371 10.293 1.00 97.25 88 TYR A CA 1
ATOM 734 C C . TYR A 1 88 ? -12.210 -1.175 11.688 1.00 97.25 88 TYR A C 1
ATOM 736 O O . TYR A 1 88 ? -13.387 -0.875 11.883 1.00 97.25 88 TYR A O 1
ATOM 744 N N . THR A 1 89 ? -11.332 -1.307 12.677 1.00 97.94 89 THR A N 1
ATOM 745 C CA . THR A 1 89 ? -11.618 -0.993 14.075 1.00 97.94 89 THR A CA 1
ATOM 746 C C . THR A 1 89 ? -10.515 -0.121 14.655 1.00 97.94 89 THR A C 1
ATOM 748 O O . THR A 1 89 ? -9.344 -0.274 14.308 1.00 97.94 89 THR A O 1
ATOM 751 N N . LEU A 1 90 ? -10.900 0.789 15.549 1.00 97.12 90 LEU A N 1
ATOM 752 C CA . LEU A 1 90 ? -9.986 1.618 16.327 1.00 97.12 90 LEU A CA 1
ATOM 753 C C . LEU A 1 90 ? -10.123 1.256 17.803 1.00 97.12 90 LEU A C 1
ATOM 755 O O . LEU A 1 90 ? -11.237 1.162 18.321 1.00 97.12 90 LEU A O 1
ATOM 759 N N . LYS A 1 91 ? -8.997 1.039 18.484 1.00 97.31 91 LYS A N 1
ATOM 760 C CA . LYS A 1 91 ? -8.965 0.727 19.916 1.00 97.31 91 LYS A CA 1
ATOM 761 C C . LYS A 1 91 ? -7.866 1.511 20.610 1.00 97.31 91 LYS A C 1
ATOM 763 O O . LYS A 1 91 ? -6.701 1.415 20.239 1.00 97.31 91 LYS A O 1
ATOM 768 N N . THR A 1 92 ? -8.225 2.227 21.666 1.00 96.75 92 THR A N 1
ATOM 769 C CA . THR A 1 92 ? -7.244 2.878 22.537 1.00 96.75 92 THR A CA 1
ATOM 770 C C . THR A 1 92 ? -6.666 1.860 23.515 1.00 96.75 92 THR A C 1
ATOM 772 O O . THR A 1 92 ? -7.406 1.204 24.249 1.00 96.75 92 THR A O 1
ATOM 775 N N . LYS A 1 93 ? -5.339 1.732 23.538 1.00 93.88 93 LYS A N 1
ATO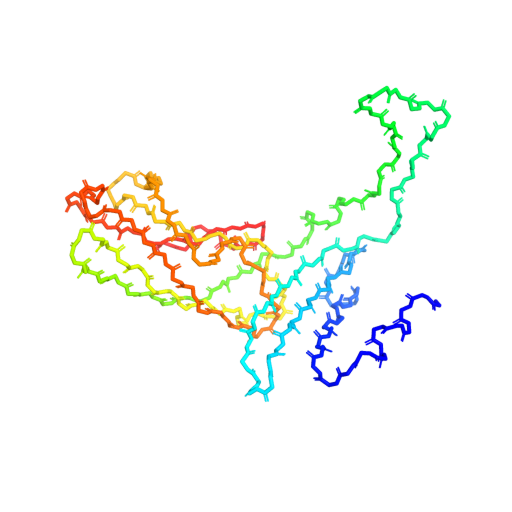M 776 C CA . LYS A 1 93 ? -4.580 0.897 24.472 1.00 93.88 93 LYS A CA 1
ATOM 777 C C . LYS A 1 93 ? -3.444 1.720 25.077 1.00 93.88 93 LYS A C 1
ATOM 779 O O . LYS A 1 93 ? -2.425 1.978 24.438 1.00 93.88 93 LYS A O 1
ATOM 784 N N . GLY A 1 94 ? -3.624 2.143 26.327 1.00 94.94 94 GLY A N 1
ATOM 785 C CA . GLY A 1 94 ? -2.668 3.021 27.003 1.00 94.94 94 GLY A CA 1
ATOM 786 C C . GLY A 1 94 ? -2.496 4.346 26.253 1.00 94.94 94 GLY A C 1
ATOM 787 O O . GLY A 1 94 ? -3.475 5.029 25.961 1.00 94.94 94 GLY A O 1
ATOM 788 N N . SER A 1 95 ? -1.252 4.701 25.925 1.00 97.25 95 SER A N 1
ATOM 789 C CA . SER A 1 95 ? -0.913 5.930 25.195 1.00 97.25 95 SER A CA 1
ATOM 790 C C . SER A 1 95 ? -1.095 5.841 23.674 1.00 97.25 95 SER A C 1
ATOM 792 O O . SER A 1 95 ? -0.822 6.824 22.986 1.00 97.25 95 SER A O 1
ATOM 794 N N . TRP A 1 96 ? -1.556 4.703 23.144 1.00 98.06 96 TRP A N 1
ATOM 795 C CA . TRP A 1 96 ? -1.706 4.465 21.708 1.00 98.06 96 TRP A CA 1
ATOM 796 C C . TRP A 1 96 ? -3.161 4.239 21.310 1.00 98.06 96 TRP A C 1
ATOM 798 O O . TRP A 1 96 ? -3.936 3.615 22.033 1.00 98.06 96 TRP A O 1
ATOM 808 N N . THR A 1 97 ? -3.512 4.709 20.120 1.00 98.00 97 THR A N 1
ATOM 809 C CA . THR A 1 97 ? -4.720 4.315 19.398 1.00 98.00 97 THR A CA 1
ATOM 810 C C . THR A 1 97 ? -4.299 3.389 18.265 1.00 98.00 97 THR A C 1
ATOM 812 O O . THR A 1 97 ? -3.508 3.772 17.403 1.00 98.00 97 THR A O 1
ATOM 815 N N . GLU A 1 98 ? -4.794 2.155 18.299 1.00 98.19 98 GLU A N 1
ATOM 816 C CA . GLU A 1 98 ? -4.487 1.102 17.335 1.00 98.19 98 GLU A CA 1
ATOM 817 C C . GLU A 1 98 ? -5.617 0.961 16.316 1.00 98.19 98 GLU A C 1
ATOM 819 O O . GLU A 1 98 ? -6.783 0.804 16.679 1.00 98.19 98 GLU A O 1
ATOM 824 N N . LEU A 1 99 ? -5.247 0.977 15.042 1.00 98.31 99 LEU A N 1
ATOM 825 C CA . LEU A 1 99 ? -6.066 0.607 13.900 1.00 98.31 99 LEU A CA 1
ATOM 826 C C . LEU A 1 99 ? -5.828 -0.868 13.571 1.00 98.31 99 LEU A C 1
ATOM 828 O O . LEU A 1 99 ? -4.684 -1.306 13.461 1.00 98.31 99 LEU A O 1
ATOM 832 N N . SER A 1 100 ? -6.900 -1.624 13.360 1.00 98.44 100 SER A N 1
ATOM 833 C CA . SER A 1 100 ? -6.873 -2.909 12.650 1.00 98.44 100 SER A CA 1
ATOM 834 C C . SER A 1 100 ? -7.798 -2.796 11.447 1.00 98.44 100 SER A C 1
ATOM 836 O O . SER A 1 100 ? -8.985 -2.545 11.641 1.00 98.44 100 SER A O 1
ATOM 838 N N . ILE A 1 101 ? -7.259 -2.935 10.238 1.00 97.62 101 ILE A N 1
ATOM 839 C CA . ILE A 1 101 ? -7.986 -2.812 8.970 1.00 97.62 101 ILE A CA 1
ATOM 840 C C . ILE A 1 101 ? -7.822 -4.095 8.151 1.00 97.62 101 ILE A C 1
ATOM 842 O O . ILE A 1 101 ? -6.708 -4.595 8.001 1.00 97.62 101 ILE A O 1
ATOM 846 N N . HIS A 1 102 ? -8.920 -4.617 7.610 1.00 97.75 102 HIS A N 1
ATOM 847 C CA . HIS A 1 102 ? -8.905 -5.701 6.631 1.00 97.75 102 HIS A CA 1
ATOM 848 C C . HIS A 1 102 ? -9.300 -5.139 5.278 1.00 97.75 102 HIS A C 1
ATOM 850 O O . HIS A 1 102 ? -10.341 -4.506 5.149 1.00 97.75 102 HIS A O 1
ATOM 856 N N . ILE A 1 103 ? -8.465 -5.367 4.271 1.00 96.94 103 ILE A N 1
ATOM 857 C CA . ILE A 1 103 ? -8.661 -4.880 2.909 1.00 96.94 103 ILE A CA 1
ATOM 858 C C . ILE A 1 103 ? -8.810 -6.091 2.002 1.00 96.94 103 ILE A C 1
ATOM 860 O O . ILE A 1 103 ? -8.085 -7.077 2.130 1.00 96.94 103 ILE A O 1
ATOM 864 N N . SER A 1 104 ? -9.745 -6.014 1.068 1.00 96.62 104 SER A N 1
ATOM 865 C CA . SER A 1 104 ? -9.997 -7.036 0.063 1.00 96.62 104 SER A CA 1
ATOM 866 C C . SER A 1 104 ? -10.088 -6.407 -1.316 1.00 96.62 104 SER A C 1
ATOM 868 O O . SER A 1 104 ? -10.659 -5.327 -1.480 1.00 96.62 104 SER A O 1
ATOM 870 N N . ASN A 1 105 ? -9.530 -7.095 -2.308 1.00 95.50 105 ASN A N 1
ATOM 871 C CA . ASN A 1 105 ? -9.700 -6.761 -3.711 1.00 95.50 105 ASN A CA 1
ATOM 872 C C . ASN A 1 105 ? -10.723 -7.724 -4.339 1.00 95.50 105 ASN A C 1
ATOM 874 O O . ASN A 1 105 ? -10.344 -8.819 -4.756 1.00 95.50 105 ASN A O 1
ATOM 878 N N . PRO A 1 106 ? -12.016 -7.357 -4.402 1.00 95.25 106 PRO A N 1
ATOM 879 C CA . PRO A 1 106 ? -13.043 -8.215 -4.992 1.00 95.25 106 PRO A CA 1
ATOM 880 C C . PRO A 1 106 ? -13.009 -8.228 -6.529 1.00 95.25 106 PRO A C 1
ATOM 882 O O . PRO A 1 106 ? -13.743 -8.997 -7.145 1.00 95.25 106 PRO A O 1
ATOM 885 N N . THR A 1 107 ? -12.200 -7.366 -7.152 1.00 92.81 107 THR A N 1
ATOM 886 C CA . THR A 1 107 ? -12.159 -7.201 -8.608 1.00 92.81 107 THR A CA 1
ATOM 887 C C . THR A 1 107 ? -11.306 -8.278 -9.279 1.00 92.81 107 THR A C 1
ATOM 889 O O . THR A 1 107 ? -10.541 -9.000 -8.635 1.00 92.81 107 THR A O 1
ATOM 892 N N . ASP A 1 108 ? -11.403 -8.377 -10.604 1.00 89.00 108 ASP A N 1
ATOM 893 C CA . ASP A 1 108 ? -10.548 -9.240 -11.416 1.00 89.00 108 ASP A CA 1
ATOM 894 C C . ASP A 1 108 ? -9.220 -8.567 -11.825 1.00 89.00 108 ASP A C 1
ATOM 896 O O . ASP A 1 108 ? -8.386 -9.209 -12.470 1.00 89.00 108 ASP A O 1
ATOM 900 N N . LYS A 1 109 ? -8.987 -7.314 -11.415 1.00 88.88 109 LYS A N 1
ATOM 901 C CA . LYS A 1 109 ? -7.771 -6.527 -11.674 1.00 88.88 109 LYS A CA 1
ATOM 902 C C . LYS A 1 109 ? -6.932 -6.397 -10.402 1.00 88.88 109 LYS A C 1
ATOM 904 O O . LYS A 1 109 ? -7.376 -6.709 -9.306 1.00 88.88 109 LYS A O 1
ATOM 909 N N . ALA A 1 110 ? -5.676 -5.988 -10.542 1.00 90.12 110 ALA A N 1
ATOM 910 C CA . ALA A 1 110 ? -4.772 -5.804 -9.411 1.00 90.12 110 ALA A CA 1
ATOM 911 C C . ALA A 1 110 ? -4.932 -4.386 -8.854 1.00 90.12 110 ALA A C 1
ATOM 913 O O . ALA A 1 110 ? -5.040 -3.433 -9.626 1.00 90.12 110 ALA A O 1
ATOM 914 N N . ALA A 1 111 ? -4.907 -4.251 -7.532 1.00 93.25 111 ALA A N 1
ATOM 915 C CA . ALA A 1 111 ? -4.774 -2.964 -6.867 1.00 93.25 111 ALA A CA 1
ATOM 916 C C . ALA A 1 111 ? -3.298 -2.688 -6.606 1.00 93.25 111 ALA A C 1
ATOM 918 O O . ALA A 1 111 ? -2.608 -3.535 -6.039 1.00 93.25 111 ALA A O 1
ATOM 919 N N . ILE A 1 112 ? -2.821 -1.520 -7.023 1.00 93.00 112 ILE A N 1
ATOM 920 C CA . ILE A 1 112 ? -1.405 -1.164 -6.988 1.00 93.00 112 ILE A CA 1
ATOM 921 C C . ILE A 1 112 ? -1.179 -0.061 -5.955 1.00 93.00 112 ILE A C 1
ATOM 923 O O . ILE A 1 112 ? -1.788 1.011 -6.033 1.00 93.00 112 ILE A O 1
ATOM 927 N N . LEU A 1 113 ? -0.272 -0.325 -5.011 1.00 94.94 113 LEU A N 1
ATOM 928 C CA . LEU A 1 113 ? 0.180 0.614 -3.979 1.00 94.94 113 LEU A CA 1
ATOM 929 C C . LEU A 1 113 ? -0.979 1.283 -3.216 1.00 94.94 113 LEU A C 1
ATOM 931 O O . LEU A 1 113 ? -0.995 2.501 -3.036 1.00 94.94 113 LEU A O 1
ATOM 935 N N . ALA A 1 114 ? -1.957 0.489 -2.778 1.00 96.00 114 ALA A N 1
ATOM 936 C CA . ALA A 1 114 ? -3.036 0.946 -1.919 1.00 96.00 114 ALA A CA 1
ATOM 937 C C . ALA A 1 114 ? -2.467 1.422 -0.574 1.00 96.00 114 ALA A C 1
ATOM 939 O O . ALA A 1 114 ? -1.885 0.662 0.203 1.00 96.00 114 ALA A O 1
ATOM 940 N N . ARG A 1 115 ? -2.613 2.714 -0.312 1.00 96.88 115 ARG A N 1
ATOM 941 C CA . ARG A 1 115 ? -2.133 3.410 0.868 1.00 96.88 115 ARG A CA 1
ATOM 942 C C . ARG A 1 115 ? -3.267 3.591 1.867 1.00 96.88 115 ARG A C 1
ATOM 944 O O . ARG A 1 115 ? -4.297 4.192 1.565 1.00 96.88 115 ARG A O 1
ATOM 951 N N . ILE A 1 116 ? -3.022 3.120 3.081 1.00 97.06 116 ILE A N 1
ATOM 952 C CA . ILE A 1 116 ? -3.877 3.318 4.246 1.00 97.06 116 ILE A CA 1
ATOM 953 C C . ILE A 1 116 ? -3.514 4.649 4.882 1.00 97.06 116 ILE A C 1
ATOM 955 O O . ILE A 1 116 ? -2.334 4.938 5.103 1.00 97.06 116 ILE A O 1
ATOM 959 N N . ARG A 1 117 ? -4.536 5.451 5.179 1.00 96.44 117 ARG A N 1
ATOM 960 C CA . ARG A 1 117 ? -4.382 6.790 5.742 1.00 96.44 117 ARG A CA 1
ATOM 961 C C . ARG A 1 117 ? -5.293 6.958 6.945 1.00 96.44 117 ARG A C 1
ATOM 963 O O . ARG A 1 117 ? -6.498 6.735 6.846 1.00 96.44 117 ARG A O 1
ATOM 970 N N . MET A 1 118 ? -4.714 7.381 8.064 1.00 97.12 118 MET A N 1
ATOM 971 C CA . MET A 1 118 ? -5.455 7.880 9.221 1.00 97.12 118 MET A CA 1
ATOM 972 C C . MET A 1 118 ? -5.557 9.396 9.093 1.00 97.12 118 MET A C 1
ATOM 974 O O . MET A 1 118 ? -4.540 10.080 9.023 1.00 97.12 118 MET A O 1
ATOM 978 N N . LE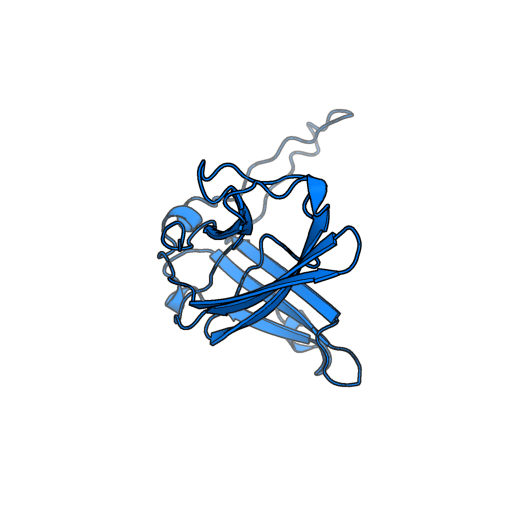U A 1 119 ? -6.779 9.906 9.024 1.00 96.75 119 LEU A N 1
ATOM 979 C CA . LEU A 1 119 ? -7.080 11.309 8.794 1.00 96.75 119 LEU A CA 1
ATOM 980 C C . LEU A 1 119 ? -7.772 11.911 10.014 1.00 96.75 119 LEU A C 1
ATOM 982 O O . LEU A 1 119 ? -8.553 11.237 10.692 1.00 96.75 119 LEU A O 1
ATOM 986 N N . ASP A 1 120 ? -7.538 13.194 10.250 1.00 96.25 120 ASP A N 1
ATOM 987 C CA . ASP A 1 120 ? -8.424 14.005 11.070 1.00 96.25 120 ASP A CA 1
ATOM 988 C C . ASP A 1 120 ? -9.830 13.965 10.451 1.00 96.25 120 ASP A C 1
ATOM 990 O O . ASP A 1 120 ? -10.020 14.233 9.264 1.00 96.25 120 ASP A O 1
ATOM 994 N N . SER A 1 121 ? -10.829 13.579 11.240 1.00 94.50 121 SER A N 1
ATOM 995 C CA . SER A 1 121 ? -12.215 13.464 10.769 1.00 94.50 121 SER A CA 1
ATOM 996 C C . SER A 1 121 ? -12.842 14.791 10.331 1.00 94.50 121 SER A C 1
ATOM 998 O O . SER A 1 121 ? -13.751 14.782 9.502 1.00 94.50 121 SER A O 1
ATOM 1000 N N . SER A 1 122 ? -12.378 15.912 10.883 1.00 93.94 122 SER A N 1
ATOM 1001 C CA . SER A 1 122 ? -12.900 17.255 10.636 1.00 93.94 122 SER A CA 1
ATOM 1002 C C . SER A 1 122 ? -12.181 17.936 9.474 1.00 93.94 122 SER A C 1
ATOM 1004 O O . SER A 1 122 ? -12.838 18.527 8.619 1.00 93.94 122 SER A O 1
ATOM 1006 N N . THR A 1 123 ? -10.848 17.849 9.415 1.00 94.75 123 THR A N 1
ATOM 1007 C CA . THR A 1 123 ? -10.048 18.540 8.381 1.00 94.75 123 THR A CA 1
ATOM 1008 C C . THR A 1 123 ? -9.680 17.652 7.193 1.00 94.75 123 THR A C 1
ATOM 1010 O O . THR A 1 123 ? -9.331 18.163 6.130 1.00 94.75 123 THR A O 1
ATOM 1013 N N . LEU A 1 124 ? -9.771 16.324 7.342 1.00 94.00 124 LEU A N 1
ATOM 1014 C CA . LEU A 1 124 ? -9.270 15.323 6.390 1.00 94.00 124 LEU A CA 1
ATOM 1015 C C . LEU A 1 124 ? -7.755 15.410 6.128 1.00 94.00 124 LEU A C 1
ATOM 1017 O O . LEU A 1 124 ? -7.264 14.841 5.142 1.00 94.00 124 LEU A O 1
ATOM 1021 N N . GLU A 1 125 ? -7.016 16.099 7.001 1.00 95.38 125 GLU A N 1
ATOM 1022 C CA . GLU A 1 125 ? -5.555 16.113 7.007 1.00 95.38 125 GLU A CA 1
ATOM 1023 C C . GLU A 1 125 ? -5.007 14.798 7.556 1.00 95.38 125 GLU A C 1
ATOM 1025 O O . GLU A 1 125 ? -5.629 14.134 8.382 1.00 95.38 125 GLU A O 1
ATOM 1030 N N . GLU A 1 126 ? -3.839 14.393 7.067 1.00 95.81 126 GLU A N 1
ATOM 1031 C CA . GLU A 1 126 ? -3.229 13.129 7.465 1.00 95.81 126 GLU A CA 1
ATOM 1032 C C . GLU A 1 126 ? -2.566 13.246 8.834 1.00 95.81 126 GLU A C 1
ATOM 1034 O O . GLU A 1 126 ? -1.756 14.140 9.077 1.00 95.81 126 GLU A O 1
ATOM 1039 N N . LEU A 1 127 ? -2.911 12.322 9.726 1.00 97.56 127 LEU A N 1
ATOM 1040 C CA . LEU A 1 127 ? -2.342 12.254 11.061 1.00 97.56 127 LEU A CA 1
ATOM 1041 C C . LEU A 1 127 ? -0.927 11.679 10.998 1.00 97.56 127 LEU A C 1
ATOM 1043 O O . LEU A 1 127 ? -0.631 10.791 10.196 1.00 97.56 127 LEU A O 1
ATOM 1047 N N . SER A 1 128 ? -0.047 12.169 11.867 1.00 96.75 128 SER A N 1
ATOM 1048 C CA . SER A 1 128 ? 1.362 11.775 11.878 1.00 96.75 128 SER A CA 1
ATOM 1049 C C . SER A 1 128 ? 2.016 12.013 13.249 1.00 96.75 128 SER A C 1
ATOM 1051 O O . SER A 1 128 ? 1.644 12.977 13.923 1.00 96.75 128 SER A O 1
ATOM 1053 N N . PRO A 1 129 ? 3.007 11.189 13.660 1.00 97.00 129 PRO A N 1
ATOM 1054 C CA . PRO A 1 129 ? 3.459 9.967 12.989 1.00 97.00 129 PRO A CA 1
ATOM 1055 C C . PRO A 1 129 ? 2.521 8.781 13.244 1.00 97.00 129 PRO A C 1
ATOM 1057 O O . PRO A 1 129 ? 2.093 8.537 14.373 1.00 97.00 129 PRO A O 1
ATOM 1060 N N . VAL A 1 130 ? 2.252 8.005 12.192 1.00 98.12 130 VAL A N 1
ATOM 1061 C CA . VAL A 1 130 ? 1.531 6.727 12.268 1.00 98.12 130 VAL A CA 1
ATOM 1062 C C . VAL A 1 130 ? 2.493 5.603 11.899 1.00 98.12 130 VAL A C 1
ATOM 1064 O O . VAL A 1 130 ? 3.168 5.665 10.872 1.00 98.12 130 VAL A O 1
ATOM 1067 N N . TYR A 1 131 ? 2.540 4.559 12.723 1.00 98.06 131 TYR A N 1
ATOM 1068 C CA . TYR A 1 131 ? 3.365 3.378 12.490 1.00 98.06 131 TYR A CA 1
ATOM 1069 C C . TYR A 1 131 ? 2.496 2.253 11.951 1.00 98.06 131 TYR A C 1
ATOM 1071 O O . TYR A 1 131 ? 1.621 1.766 12.664 1.00 98.06 131 TYR A O 1
ATOM 1079 N N . TYR A 1 132 ? 2.748 1.841 10.715 1.00 98.06 132 TYR A N 1
ATOM 1080 C CA . TYR A 1 132 ? 2.035 0.754 10.055 1.00 98.06 132 TYR A CA 1
ATOM 1081 C C . TYR A 1 132 ? 2.855 -0.536 10.114 1.00 98.06 132 TYR A C 1
ATOM 1083 O O . TYR A 1 132 ? 4.079 -0.500 10.004 1.00 98.06 132 TYR A O 1
ATOM 1091 N N . SER A 1 133 ? 2.176 -1.672 10.259 1.00 96.50 133 SER A N 1
ATOM 1092 C CA . SER A 1 133 ? 2.778 -2.993 10.015 1.00 96.50 133 SER A CA 1
ATOM 1093 C C . SER A 1 133 ? 3.109 -3.186 8.535 1.00 96.50 133 SER A C 1
ATOM 1095 O O . SER A 1 133 ? 4.149 -3.747 8.210 1.00 96.50 133 SER A O 1
ATOM 1097 N N . GLU A 1 134 ? 2.260 -2.651 7.657 1.00 93.94 134 GLU A N 1
ATOM 1098 C CA . GLU A 1 134 ? 2.469 -2.576 6.216 1.00 93.94 134 GLU A CA 1
ATOM 1099 C C . GLU A 1 134 ? 1.691 -1.377 5.656 1.00 93.94 134 GLU A C 1
ATOM 1101 O O . GLU A 1 134 ? 0.649 -1.000 6.190 1.00 93.94 134 GLU A O 1
ATOM 1106 N N . ASN A 1 135 ? 2.183 -0.731 4.605 1.00 95.56 135 ASN A N 1
ATOM 1107 C CA . ASN A 1 135 ? 1.447 0.323 3.904 1.00 95.56 135 ASN A CA 1
ATOM 1108 C C . ASN A 1 135 ? 1.869 0.324 2.427 1.00 95.56 135 ASN A C 1
ATOM 1110 O O . ASN A 1 135 ? 2.882 -0.281 2.089 1.00 95.56 135 ASN A O 1
ATOM 1114 N N . PHE A 1 136 ? 1.109 0.989 1.555 1.00 95.81 136 PHE A N 1
ATOM 1115 C CA . PHE A 1 136 ? 1.282 0.904 0.096 1.00 95.81 136 PHE A CA 1
ATOM 1116 C C . PHE A 1 136 ? 1.194 -0.543 -0.422 1.00 95.81 136 PHE A C 1
ATOM 1118 O O . PHE A 1 136 ? 1.979 -0.983 -1.263 1.00 95.81 136 PHE A O 1
ATOM 1125 N N . VAL A 1 137 ? 0.216 -1.292 0.084 1.00 95.12 137 VAL A N 1
ATOM 1126 C CA . VAL A 1 137 ? 0.010 -2.706 -0.242 1.00 95.12 137 VAL A CA 1
ATOM 1127 C C . VAL A 1 137 ? -0.532 -2.865 -1.658 1.00 95.12 137 VAL A C 1
ATOM 1129 O O . VAL A 1 137 ? -1.388 -2.104 -2.101 1.00 95.12 137 VAL A O 1
ATOM 1132 N N . SER A 1 138 ? -0.062 -3.876 -2.380 1.00 94.50 138 SER A N 1
ATOM 1133 C CA . SER A 1 138 ? -0.650 -4.262 -3.667 1.00 94.50 138 SER A CA 1
ATOM 1134 C C . SER A 1 138 ? -1.368 -5.596 -3.517 1.00 94.50 138 SER A C 1
ATOM 1136 O O . SER A 1 138 ? -0.852 -6.503 -2.866 1.00 94.50 138 SER A O 1
ATOM 1138 N N . LEU A 1 139 ? -2.563 -5.701 -4.095 1.00 92.81 139 LEU A N 1
ATOM 1139 C CA . LEU A 1 139 ? -3.462 -6.845 -3.942 1.00 92.81 139 LEU A CA 1
ATOM 1140 C C . LEU A 1 139 ? -3.784 -7.426 -5.315 1.00 92.81 139 LEU A C 1
ATOM 1142 O O . LEU A 1 139 ? -4.359 -6.743 -6.170 1.00 92.81 139 LEU A O 1
ATOM 1146 N N . ALA A 1 140 ? -3.461 -8.698 -5.522 1.00 90.94 140 ALA A N 1
ATOM 1147 C CA . ALA A 1 140 ? -3.924 -9.443 -6.681 1.00 90.94 140 ALA A CA 1
ATOM 1148 C C . ALA A 1 140 ? -5.465 -9.602 -6.660 1.00 90.94 140 ALA A C 1
ATOM 1150 O O . ALA A 1 140 ? -6.110 -9.358 -5.635 1.00 90.94 140 ALA A O 1
ATOM 1151 N N . PRO A 1 141 ? -6.081 -10.005 -7.784 1.00 90.75 141 PRO A N 1
ATOM 1152 C CA . PRO A 1 141 ? -7.509 -10.310 -7.829 1.00 90.75 141 PRO A CA 1
ATOM 1153 C C . PRO A 1 141 ? -7.936 -11.324 -6.760 1.00 90.75 141 PRO A C 1
ATOM 1155 O O . PRO A 1 141 ? -7.325 -12.386 -6.640 1.00 90.75 141 PRO A O 1
ATOM 1158 N N . GLY A 1 142 ? -8.992 -11.012 -6.008 1.00 91.25 142 GLY A N 1
ATOM 1159 C CA . GLY A 1 142 ? -9.535 -11.861 -4.939 1.00 91.25 142 GLY A CA 1
ATOM 1160 C C . GLY A 1 142 ? -8.721 -11.874 -3.640 1.00 91.25 142 GLY A C 1
ATOM 1161 O O . GLY A 1 142 ? -9.112 -12.536 -2.676 1.00 91.25 142 GLY A O 1
ATOM 1162 N N . GLU A 1 143 ? -7.594 -11.166 -3.595 1.00 92.38 143 GLU A N 1
ATOM 1163 C CA . GLU A 1 143 ? -6.684 -11.187 -2.459 1.00 92.38 143 GLU A CA 1
ATOM 1164 C C . GLU A 1 143 ? -7.202 -10.346 -1.284 1.00 92.38 143 GLU A C 1
ATOM 1166 O O . GLU A 1 143 ? -7.973 -9.394 -1.453 1.00 92.38 143 GLU A O 1
ATOM 1171 N N . LYS A 1 144 ? -6.768 -10.709 -0.075 1.00 94.44 144 LYS A N 1
ATOM 1172 C CA . LYS A 1 144 ? -7.109 -10.032 1.175 1.00 94.44 144 LYS A CA 1
ATOM 1173 C C . LYS A 1 144 ? -5.861 -9.835 2.017 1.00 94.44 144 LYS A C 1
ATOM 1175 O O . LYS A 1 144 ? -4.998 -10.709 2.037 1.00 94.44 144 LYS A O 1
ATOM 1180 N N . ILE A 1 145 ? -5.818 -8.740 2.764 1.00 94.50 145 ILE A N 1
ATOM 1181 C CA . ILE A 1 145 ? -4.744 -8.455 3.712 1.00 94.50 145 ILE A CA 1
ATOM 1182 C C . ILE A 1 145 ? -5.296 -7.809 4.981 1.00 94.50 145 ILE A C 1
ATOM 1184 O O . ILE A 1 145 ? -6.226 -7.005 4.928 1.00 94.50 145 ILE A O 1
ATOM 1188 N N . GLY A 1 146 ? -4.727 -8.180 6.126 1.00 96.44 146 GLY A N 1
ATOM 1189 C CA . GLY A 1 146 ? -4.958 -7.516 7.404 1.00 96.44 146 GLY A CA 1
ATOM 1190 C C . GLY A 1 146 ? -3.754 -6.653 7.753 1.00 96.44 146 GLY A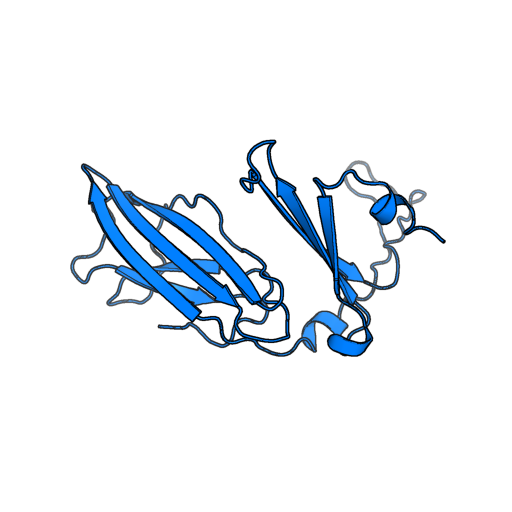 C 1
ATOM 1191 O O . GLY A 1 146 ? -2.631 -7.148 7.766 1.00 96.44 146 GLY A O 1
ATOM 1192 N N . VAL A 1 147 ? -3.987 -5.380 8.050 1.00 97.19 147 VAL A N 1
ATOM 1193 C CA . VAL A 1 147 ? -2.945 -4.427 8.431 1.00 97.19 147 VAL A CA 1
ATOM 1194 C C . VAL A 1 147 ? -3.293 -3.816 9.781 1.00 97.19 147 VAL A C 1
ATOM 1196 O O . VAL A 1 147 ? -4.440 -3.475 10.069 1.00 97.19 147 VAL A O 1
ATOM 1199 N N . THR A 1 148 ? -2.280 -3.650 10.622 1.00 98.12 148 THR A N 1
ATOM 1200 C CA . THR A 1 148 ? -2.371 -2.839 11.838 1.00 98.12 148 THR A CA 1
ATOM 1201 C C . THR A 1 148 ? -1.599 -1.536 11.693 1.00 98.12 148 THR A C 1
ATOM 1203 O O . THR A 1 148 ? -0.554 -1.494 11.035 1.00 98.12 148 THR A O 1
ATOM 1206 N N . ALA A 1 149 ? -2.100 -0.480 12.327 1.00 98.31 149 ALA A N 1
ATOM 1207 C CA . ALA A 1 149 ? -1.390 0.782 12.475 1.00 98.31 149 ALA A CA 1
ATOM 1208 C C . ALA A 1 149 ? -1.562 1.331 13.892 1.00 98.31 149 ALA A C 1
ATOM 1210 O O . ALA A 1 149 ? -2.520 0.982 14.580 1.00 98.31 149 ALA A O 1
ATOM 1211 N N . LYS A 1 150 ? -0.658 2.196 14.346 1.00 98.19 150 LYS A N 1
ATOM 1212 C CA . LYS A 1 150 ? -0.797 2.872 15.639 1.00 98.19 150 LYS A CA 1
ATOM 1213 C C . LYS A 1 150 ? -0.290 4.305 15.605 1.00 98.19 150 LYS A C 1
ATOM 1215 O O . LYS A 1 150 ? 0.710 4.607 14.956 1.00 98.19 150 LYS A O 1
ATOM 1220 N N . ILE A 1 151 ? -0.964 5.155 16.365 1.00 98.38 151 ILE A N 1
ATOM 1221 C CA . ILE A 1 151 ? -0.622 6.561 16.587 1.00 98.38 151 ILE A CA 1
ATOM 1222 C C . ILE A 1 151 ? -0.758 6.887 18.073 1.00 98.38 151 ILE A C 1
ATOM 1224 O O . ILE A 1 151 ? -1.577 6.284 18.771 1.00 98.38 151 ILE A O 1
ATOM 1228 N N . GLU A 1 152 ? 0.061 7.806 18.580 1.00 98.25 152 GLU A N 1
ATOM 1229 C CA . GLU A 1 152 ? -0.081 8.260 19.961 1.00 98.25 152 GLU A CA 1
ATOM 1230 C C . GLU A 1 152 ? -1.451 8.921 20.147 1.00 98.25 152 GLU A C 1
ATOM 1232 O O . GLU A 1 152 ? -1.813 9.838 19.412 1.00 98.25 152 GLU A O 1
ATOM 1237 N N . THR A 1 153 ? -2.207 8.496 21.159 1.00 97.50 153 THR A N 1
ATOM 1238 C CA . THR A 1 153 ? -3.582 8.965 21.400 1.00 97.50 153 THR A CA 1
ATOM 1239 C C . THR A 1 153 ? -3.657 10.482 21.570 1.00 97.50 153 THR A C 1
ATOM 1241 O O . THR A 1 153 ? -4.642 11.093 21.175 1.00 97.50 153 THR A O 1
ATOM 1244 N N . ARG A 1 154 ? -2.601 11.119 22.095 1.00 96.88 154 ARG A N 1
ATOM 1245 C CA . ARG A 1 154 ? -2.527 12.585 22.242 1.00 96.88 154 ARG A CA 1
ATOM 1246 C C . ARG A 1 154 ? -2.530 13.354 20.914 1.00 96.88 154 ARG A C 1
ATOM 1248 O O . ARG A 1 154 ? -2.715 14.563 20.932 1.00 96.88 154 ARG A O 1
ATOM 1255 N N . LEU A 1 155 ? -2.266 12.673 19.798 1.00 96.88 155 LEU A N 1
ATOM 1256 C CA . LEU A 1 155 ? -2.285 13.235 18.447 1.00 96.88 155 LEU A CA 1
ATOM 1257 C C . LEU A 1 155 ? -3.640 13.018 17.758 1.00 96.88 155 LEU A C 1
ATOM 1259 O O . LEU A 1 155 ? -3.835 13.490 16.642 1.00 96.88 155 LEU A O 1
ATOM 1263 N N . ILE A 1 156 ? -4.568 12.294 18.397 1.00 96.06 156 ILE A N 1
ATOM 1264 C CA . ILE A 1 156 ? -5.923 12.118 17.881 1.00 96.06 156 ILE A CA 1
ATOM 1265 C C . ILE A 1 156 ? -6.723 13.398 18.146 1.00 96.06 156 ILE A C 1
ATOM 1267 O O . ILE A 1 156 ? -6.828 13.823 19.300 1.00 96.06 156 ILE A O 1
ATOM 1271 N N . PRO A 1 157 ? -7.309 14.013 17.107 1.00 94.56 157 PRO A N 1
ATOM 1272 C CA . PRO A 1 157 ? -8.135 15.200 17.269 1.00 94.56 157 PRO A CA 1
ATOM 1273 C C . PRO A 1 157 ? -9.442 14.860 17.989 1.00 94.56 157 PRO A C 1
ATOM 1275 O O . PRO A 1 157 ? -9.912 13.723 17.962 1.00 94.56 157 PRO A O 1
ATOM 1278 N N . LEU A 1 158 ? -10.081 15.870 18.585 1.00 92.00 158 LEU A N 1
ATOM 1279 C CA . LEU A 1 158 ? -11.343 15.695 19.317 1.00 92.00 158 LEU A CA 1
ATOM 1280 C C . LEU A 1 158 ? -12.466 15.100 18.453 1.00 92.00 158 LEU A C 1
ATOM 1282 O O . LEU A 1 158 ? -13.283 14.341 18.965 1.00 92.00 158 LEU A O 1
ATOM 1286 N N . GLY A 1 159 ? -12.490 15.411 17.151 1.00 91.12 159 GLY A N 1
ATOM 1287 C CA . GLY A 1 159 ? -13.454 14.834 16.207 1.00 91.12 159 GLY A CA 1
ATOM 1288 C C . GLY A 1 159 ? -13.236 13.339 15.934 1.00 91.12 159 GLY A C 1
ATOM 1289 O O . GLY A 1 159 ? -14.120 12.670 15.407 1.00 91.12 159 GLY A O 1
ATOM 1290 N N . GLY A 1 160 ? -12.072 12.796 16.301 1.00 94.19 160 GLY A N 1
ATOM 1291 C CA . GLY A 1 160 ? -11.689 11.412 16.054 1.00 94.19 160 GLY A CA 1
ATOM 1292 C C . GLY A 1 160 ? -11.023 11.198 14.696 1.00 94.19 160 GLY A C 1
ATOM 1293 O O . GLY A 1 160 ? -10.695 12.142 13.972 1.00 94.19 160 GLY A O 1
ATOM 1294 N N . VAL A 1 161 ? -10.814 9.926 14.362 1.00 95.88 161 VAL A N 1
ATOM 1295 C CA . VAL A 1 161 ? -10.071 9.498 13.171 1.00 95.88 161 VAL A CA 1
ATOM 1296 C C . VAL A 1 161 ? -11.015 9.003 12.093 1.00 95.88 161 VAL A C 1
ATOM 1298 O O . VAL A 1 161 ? -11.896 8.181 12.351 1.00 95.88 161 VAL A O 1
ATOM 1301 N N . LYS A 1 162 ? -10.748 9.424 10.862 1.00 95.31 162 LYS A N 1
ATOM 1302 C CA . LYS A 1 162 ? -11.299 8.819 9.658 1.00 95.31 162 LYS A CA 1
ATOM 1303 C C . LYS A 1 162 ? -10.233 7.975 8.963 1.00 95.31 162 LYS A C 1
ATOM 1305 O O . LYS A 1 162 ? -9.096 8.414 8.836 1.00 95.31 162 LYS A O 1
ATOM 1310 N N . VAL A 1 163 ? -10.577 6.767 8.525 1.00 95.94 163 VAL A N 1
ATOM 1311 C CA . VAL A 1 163 ? -9.651 5.898 7.783 1.00 95.94 163 VAL A CA 1
ATOM 1312 C C . VAL A 1 163 ? -10.020 5.934 6.310 1.00 95.94 163 VAL A C 1
ATOM 1314 O O . VAL A 1 163 ? -11.194 5.833 5.971 1.00 95.94 163 VAL A O 1
ATOM 1317 N N . ALA A 1 164 ? -9.020 6.103 5.451 1.00 95.31 164 ALA A N 1
ATOM 1318 C CA . ALA A 1 164 ? -9.204 6.142 4.009 1.00 95.31 164 ALA A CA 1
ATOM 1319 C C . ALA A 1 164 ? -8.184 5.255 3.293 1.00 95.31 164 ALA A C 1
ATOM 1321 O O . ALA A 1 164 ? -7.062 5.063 3.774 1.00 95.31 164 ALA A O 1
ATOM 1322 N N . LEU A 1 165 ? -8.577 4.777 2.113 1.00 95.12 165 LEU A N 1
ATOM 1323 C CA . LEU A 1 165 ? -7.690 4.148 1.139 1.00 95.12 165 LEU A CA 1
ATOM 1324 C C . LEU A 1 165 ? -7.567 5.045 -0.094 1.00 95.12 165 LEU A C 1
ATOM 1326 O O . LEU A 1 165 ? -8.572 5.529 -0.609 1.00 95.12 165 LEU A O 1
ATOM 1330 N N . ASP A 1 166 ? -6.343 5.252 -0.568 1.00 94.25 166 ASP A N 1
ATOM 1331 C CA . ASP A 1 166 ? -6.052 5.714 -1.928 1.00 94.25 166 ASP A CA 1
ATOM 1332 C C . ASP A 1 166 ? -4.919 4.866 -2.519 1.00 94.25 166 ASP A C 1
ATOM 1334 O O . ASP A 1 166 ? -4.440 3.943 -1.874 1.00 94.25 166 ASP A O 1
ATOM 1338 N N . GLY A 1 167 ? -4.527 5.079 -3.769 1.00 93.69 167 GLY A N 1
ATOM 1339 C CA . GLY A 1 167 ? -3.477 4.277 -4.395 1.00 93.69 167 GLY A CA 1
ATOM 1340 C C . GLY A 1 167 ? -3.326 4.599 -5.869 1.00 93.69 167 GLY A C 1
ATOM 1341 O O . GLY A 1 167 ? -4.032 5.462 -6.391 1.00 93.69 167 GLY A O 1
ATOM 1342 N N . PHE A 1 168 ? -2.418 3.899 -6.548 1.00 94.31 168 PHE A N 1
ATOM 1343 C CA . PHE A 1 168 ? -2.098 4.181 -7.948 1.00 94.31 168 PHE A CA 1
ATOM 1344 C C . PHE A 1 168 ? -3.329 4.044 -8.860 1.00 94.31 168 PHE A C 1
ATOM 1346 O O . PHE A 1 168 ? -3.617 4.935 -9.655 1.00 94.31 168 PHE A O 1
ATOM 1353 N N . ASN A 1 169 ? -4.088 2.958 -8.702 1.00 94.00 169 ASN A N 1
ATOM 1354 C CA . ASN A 1 169 ? -5.342 2.721 -9.419 1.00 94.00 169 ASN A CA 1
ATOM 1355 C C . ASN A 1 169 ? -6.528 2.446 -8.479 1.00 94.00 169 ASN A C 1
ATOM 1357 O O . ASN A 1 169 ? -7.535 1.906 -8.917 1.00 94.00 169 ASN A O 1
ATOM 1361 N N . VAL A 1 170 ? -6.448 2.811 -7.198 1.00 94.75 170 VAL A N 1
ATOM 1362 C CA . VAL A 1 170 ? -7.586 2.660 -6.276 1.00 94.75 170 VAL A CA 1
ATOM 1363 C C . VAL A 1 170 ? -8.597 3.778 -6.540 1.00 94.75 170 VAL A C 1
ATOM 1365 O O . VAL A 1 170 ? -8.250 4.960 -6.600 1.00 94.75 170 VAL A O 1
ATOM 1368 N N . ALA A 1 171 ? -9.855 3.406 -6.758 1.00 86.94 171 ALA A N 1
ATOM 1369 C CA . ALA A 1 171 ? -10.925 4.331 -7.088 1.00 86.94 171 ALA A CA 1
ATOM 1370 C C . ALA A 1 171 ? -11.308 5.199 -5.878 1.00 86.94 171 ALA A C 1
ATOM 1372 O O . ALA A 1 171 ? -11.954 4.739 -4.940 1.00 86.94 171 ALA A O 1
ATOM 1373 N N . GLY A 1 172 ? -10.948 6.485 -5.952 1.00 65.44 172 GLY A N 1
ATOM 1374 C CA . GLY A 1 172 ? -11.343 7.504 -4.976 1.00 65.44 172 GLY A CA 1
ATOM 1375 C C . GLY A 1 172 ? -10.673 7.344 -3.608 1.00 65.44 172 GLY A C 1
ATOM 1376 O O . GLY A 1 172 ? -10.027 6.341 -3.324 1.00 65.44 172 GLY A O 1
ATOM 1377 N N . ARG A 1 173 ? -10.831 8.356 -2.743 1.00 61.56 173 ARG A N 1
ATOM 1378 C CA . ARG A 1 173 ? -10.692 8.127 -1.301 1.00 61.56 173 ARG A CA 1
ATOM 1379 C C . ARG A 1 173 ? -11.978 7.450 -0.877 1.00 61.56 173 ARG A C 1
ATOM 1381 O O . ARG A 1 173 ? -13.004 8.124 -0.810 1.00 61.56 173 ARG A O 1
ATOM 1388 N N . GLN A 1 174 ? -11.939 6.148 -0.640 1.00 59.44 174 GLN A N 1
ATOM 1389 C CA . GLN A 1 174 ? -13.058 5.525 0.048 1.00 59.44 174 GLN A CA 1
ATOM 1390 C C . GLN A 1 174 ? -13.074 6.101 1.468 1.00 59.44 174 GLN A C 1
ATOM 1392 O O . GLN A 1 174 ? -12.139 5.900 2.243 1.00 59.44 174 GLN A O 1
ATOM 1397 N N . LEU A 1 175 ? -14.071 6.949 1.712 1.00 51.97 175 LEU A N 1
ATOM 1398 C CA . LEU A 1 175 ? -14.307 7.756 2.904 1.00 51.97 175 LEU A CA 1
ATOM 1399 C C . LEU A 1 175 ? -15.614 7.295 3.543 1.00 51.97 175 LEU A C 1
ATOM 1401 O O . LEU A 1 175 ? -16.548 6.963 2.790 1.00 51.97 175 LEU A O 1
#

Radius of gyration: 19.61 Å; Cα contacts (8 Å, |Δi|>4): 354; chains: 1; bounding box: 46×44×49 Å

Mean predicted aligned error: 7.51 Å

Nearest PDB structures (foldseek):
  8owf-assembly1_A  TM=4.831E-01  e=4.134E-03  Clostridium perfringens
  1ky7-assembly1_A  TM=6.772E-01  e=2.776E-01  Mus musculus
  7ohi-assembly1_A  TM=6.015E-01  e=1.729E-01  Mus musculus
  2vj0-assembly1_A  TM=5.857E-01  e=3.805E-01  Mus musculus
  3o0l-assembly1_B  TM=5.710E-01  e=4.011E-01  Shewanella loihica PV-4

Organism: NCBI:txid1978163

Secondary structure (DSSP, 8-state):
-TTGGGGSS-TTEEEEEE-HHHHSSSEEEEEEEEE-TTS-EEEEEEEEEESS--EE-GGG-BTTB--EEPPP-GGGGGPPPB--EEEEEEEEETTEEEEEEEEE--SSS-EEEEEEEEEETTT-PBPSS-EESS-SEEE-TT-EEEEEEEEEGGGS-TT-EEEEEE-SSB-S-B-